Protein AF-A5E0K0-F1 (afdb_monomer_lite)

pLDDT: mean 83.23, std 20.52, range [22.72, 98.75]

Structure (mmCIF, N/CA/C/O backbone):
data_AF-A5E0K0-F1
#
_entry.id   AF-A5E0K0-F1
#
loop_
_atom_site.group_PDB
_atom_site.id
_atom_site.type_symbol
_atom_site.label_atom_id
_atom_site.label_alt_id
_atom_site.label_comp_id
_atom_site.label_asym_id
_atom_site.label_entity_id
_atom_site.label_seq_id
_atom_site.pdbx_PDB_ins_code
_atom_site.Cartn_x
_atom_site.Cartn_y
_atom_site.Cartn_z
_atom_site.occupancy
_atom_site.B_iso_or_equiv
_atom_site.auth_seq_id
_atom_site.auth_comp_id
_atom_site.auth_asym_id
_atom_site.auth_atom_id
_atom_site.pdbx_PDB_model_num
ATOM 1 N N . MET A 1 1 ? 48.399 -34.635 -12.655 1.00 48.38 1 MET A N 1
ATOM 2 C CA . MET A 1 1 ? 48.152 -33.275 -12.148 1.00 48.38 1 MET A CA 1
ATOM 3 C C . MET A 1 1 ? 46.939 -32.793 -12.902 1.00 48.38 1 MET A C 1
ATOM 5 O O . MET A 1 1 ? 47.046 -32.646 -14.112 1.00 48.38 1 MET A O 1
ATOM 9 N N . GLU A 1 2 ? 45.792 -32.715 -12.234 1.00 52.59 2 GLU A N 1
ATOM 10 C CA . GLU A 1 2 ? 44.619 -32.029 -12.783 1.00 52.59 2 GLU A CA 1
ATOM 11 C C . GLU A 1 2 ? 44.992 -30.563 -13.011 1.00 52.59 2 GLU A C 1
ATOM 13 O O . GLU A 1 2 ? 45.723 -29.984 -12.204 1.00 52.59 2 GLU A O 1
ATOM 18 N N . ASP A 1 3 ? 44.599 -30.024 -14.164 1.00 67.06 3 ASP A N 1
ATOM 19 C CA . ASP A 1 3 ? 44.875 -28.643 -14.545 1.00 67.06 3 ASP A CA 1
ATOM 20 C C . ASP A 1 3 ? 43.940 -27.714 -13.751 1.00 67.06 3 ASP A C 1
ATOM 22 O O . ASP A 1 3 ? 42.737 -27.692 -14.029 1.00 67.06 3 ASP A O 1
ATOM 26 N N . PRO A 1 4 ? 44.454 -26.932 -12.784 1.00 58.19 4 PRO A N 1
ATOM 27 C CA . PRO A 1 4 ? 43.628 -26.073 -11.937 1.00 58.19 4 PRO A CA 1
ATOM 28 C C . PRO A 1 4 ? 42.888 -24.970 -12.716 1.00 58.19 4 PRO A C 1
ATOM 30 O O . PRO A 1 4 ? 41.963 -24.363 -12.178 1.00 58.19 4 PRO A O 1
ATOM 33 N N . LEU A 1 5 ? 43.256 -24.700 -13.976 1.00 53.44 5 LEU A N 1
ATOM 34 C CA . LEU A 1 5 ? 42.542 -23.756 -14.844 1.00 53.44 5 LEU A CA 1
ATOM 35 C C . LEU A 1 5 ? 41.285 -24.370 -15.483 1.00 53.44 5 LEU A C 1
ATOM 37 O O . LEU A 1 5 ? 40.328 -23.642 -15.749 1.00 53.44 5 LEU A O 1
ATOM 41 N N . SER A 1 6 ? 41.255 -25.691 -15.683 1.00 60.47 6 SER A N 1
ATOM 42 C CA . SER A 1 6 ? 40.087 -26.402 -16.224 1.00 60.47 6 SER A CA 1
ATOM 43 C C . SER A 1 6 ? 38.925 -26.411 -15.228 1.00 60.47 6 SER A C 1
ATOM 45 O O . SER A 1 6 ? 37.774 -26.219 -15.617 1.00 60.47 6 SER A O 1
ATOM 47 N N . ASP A 1 7 ? 39.219 -26.576 -13.937 1.00 58.00 7 ASP A N 1
ATOM 48 C CA . ASP A 1 7 ? 38.206 -26.523 -12.878 1.00 58.00 7 ASP A CA 1
ATOM 49 C C . ASP A 1 7 ? 37.674 -25.103 -12.671 1.00 58.00 7 ASP A C 1
ATOM 51 O O . ASP A 1 7 ? 36.489 -24.913 -12.407 1.00 58.00 7 ASP A O 1
ATOM 55 N N . LEU A 1 8 ? 38.519 -24.082 -12.846 1.00 54.06 8 LEU A N 1
ATOM 56 C CA . LEU A 1 8 ? 38.092 -22.687 -12.773 1.00 54.06 8 LEU A CA 1
ATOM 57 C C . LEU A 1 8 ? 37.159 -22.322 -13.938 1.00 54.06 8 LEU A C 1
ATOM 59 O O . LEU A 1 8 ? 36.137 -21.685 -13.707 1.00 54.06 8 LEU A O 1
ATOM 63 N N . ALA A 1 9 ? 37.467 -22.752 -15.166 1.00 58.53 9 ALA A N 1
ATOM 64 C CA . ALA A 1 9 ? 36.637 -22.497 -16.347 1.00 58.53 9 ALA A CA 1
ATOM 65 C C . ALA A 1 9 ? 35.276 -23.215 -16.284 1.00 58.53 9 ALA A C 1
ATOM 67 O O . ALA A 1 9 ? 34.254 -22.624 -16.628 1.00 58.53 9 ALA A O 1
ATOM 68 N N . ASN A 1 10 ? 35.250 -24.457 -15.790 1.00 59.69 10 ASN A N 1
ATOM 69 C CA . ASN A 1 10 ? 34.007 -25.200 -15.581 1.00 59.69 10 ASN A CA 1
ATOM 70 C C . ASN A 1 10 ? 33.150 -24.580 -14.468 1.00 59.69 10 ASN A C 1
ATOM 72 O O . ASN A 1 10 ? 31.938 -24.462 -14.629 1.00 59.69 10 ASN A O 1
ATOM 76 N N . ASN A 1 11 ? 33.770 -24.129 -13.372 1.00 59.53 11 ASN A N 1
ATOM 77 C CA . ASN A 1 11 ? 33.060 -23.436 -12.296 1.00 59.53 11 ASN A CA 1
ATOM 78 C C . ASN A 1 11 ? 32.547 -22.056 -12.736 1.00 59.53 11 ASN A C 1
ATOM 80 O O . ASN A 1 11 ? 31.416 -21.712 -12.416 1.00 59.53 11 ASN A O 1
ATOM 84 N N . LEU A 1 12 ? 33.327 -21.288 -13.504 1.00 59.88 12 LEU A N 1
ATOM 85 C CA . LEU A 1 12 ? 32.898 -20.006 -14.081 1.00 59.88 12 LEU A CA 1
ATOM 86 C C . LEU A 1 12 ? 31.703 -20.187 -15.026 1.00 59.88 12 LEU A C 1
ATOM 88 O O . LEU A 1 12 ? 30.709 -19.486 -14.883 1.00 59.88 12 LEU A O 1
ATOM 92 N N . GLY A 1 13 ? 31.756 -21.178 -15.922 1.00 62.25 13 GLY A N 1
ATOM 93 C CA . GLY A 1 13 ? 30.638 -21.489 -16.815 1.00 62.25 13 GLY A CA 1
ATOM 94 C C . GLY A 1 13 ? 29.379 -21.942 -16.069 1.00 62.25 13 GLY A C 1
ATOM 95 O O . GLY A 1 13 ? 28.277 -21.573 -16.456 1.00 62.25 13 GLY A O 1
ATOM 96 N N . HIS A 1 14 ? 29.523 -22.697 -14.976 1.00 64.12 14 HIS A N 1
ATOM 97 C CA . HIS A 1 14 ? 28.390 -23.115 -14.144 1.00 64.12 14 HIS A CA 1
ATOM 98 C C . HIS A 1 14 ? 27.768 -21.939 -13.371 1.00 64.12 14 HIS A C 1
ATOM 100 O O . HIS A 1 14 ? 26.547 -21.849 -13.270 1.00 64.12 14 HIS A O 1
ATOM 106 N N . ILE A 1 15 ? 28.593 -21.019 -12.859 1.00 66.81 15 ILE A N 1
ATOM 107 C CA . ILE A 1 15 ? 28.141 -19.805 -12.161 1.00 66.81 15 ILE A CA 1
ATOM 108 C C . ILE A 1 15 ? 27.393 -18.870 -13.123 1.00 66.81 15 ILE A C 1
ATOM 110 O O . ILE A 1 15 ? 26.321 -18.380 -12.771 1.00 66.81 15 ILE A O 1
ATOM 114 N N . ASP A 1 16 ? 27.905 -18.680 -14.344 1.00 72.94 16 ASP A N 1
ATOM 115 C CA . ASP A 1 16 ? 27.255 -17.853 -15.371 1.00 72.94 16 ASP A CA 1
ATOM 116 C C . ASP A 1 16 ? 25.899 -18.439 -15.812 1.00 72.94 16 ASP A C 1
ATOM 118 O O . ASP A 1 16 ? 24.947 -17.692 -16.043 1.00 72.94 16 ASP A O 1
ATOM 122 N N . ILE A 1 17 ? 25.778 -19.772 -15.892 1.00 78.88 17 ILE A N 1
ATOM 123 C CA . ILE A 1 17 ? 24.507 -20.447 -16.210 1.00 78.88 17 ILE A CA 1
ATOM 124 C C . ILE A 1 17 ? 23.499 -20.270 -15.070 1.00 78.88 17 ILE A C 1
ATOM 126 O O . ILE A 1 17 ? 22.357 -19.894 -15.325 1.00 78.88 17 ILE A O 1
ATOM 130 N N . GLU A 1 18 ? 23.908 -20.479 -13.817 1.00 79.19 18 GLU A N 1
ATOM 131 C CA . GLU A 1 18 ? 23.016 -20.310 -12.663 1.00 79.19 18 GLU A CA 1
ATOM 132 C C . GLU A 1 18 ? 22.533 -18.865 -12.485 1.00 79.19 18 GLU A C 1
ATOM 134 O O . GLU A 1 18 ? 21.386 -18.636 -12.096 1.00 79.19 18 GLU A O 1
ATOM 139 N N . GLU A 1 19 ? 23.397 -17.871 -12.714 1.00 83.06 19 GLU A N 1
ATOM 140 C CA . GLU A 1 19 ? 22.988 -16.464 -12.660 1.00 83.06 19 GLU A CA 1
ATOM 141 C C . GLU A 1 19 ? 22.022 -16.129 -13.802 1.00 83.06 19 GLU A C 1
ATOM 143 O O . GLU A 1 19 ? 21.005 -15.469 -13.575 1.00 83.06 19 GLU A O 1
ATOM 148 N N . HIS A 1 20 ? 22.281 -16.653 -15.002 1.00 87.44 20 HIS A N 1
ATOM 149 C CA . HIS A 1 20 ? 21.391 -16.481 -16.144 1.00 87.44 20 HIS A CA 1
ATOM 150 C C . HIS A 1 20 ? 20.003 -17.097 -15.909 1.00 87.44 20 HIS A C 1
ATOM 152 O O . HIS A 1 20 ? 18.992 -16.463 -16.215 1.00 87.44 20 HIS A O 1
ATOM 158 N N . GLU A 1 21 ? 19.934 -18.298 -15.330 1.00 91.88 21 GLU A N 1
ATOM 159 C CA . GLU A 1 21 ? 18.669 -18.951 -14.977 1.00 91.88 21 GLU A CA 1
ATOM 160 C C . GLU A 1 21 ? 17.873 -18.126 -13.957 1.00 91.88 21 GLU A C 1
ATOM 162 O O . GLU A 1 21 ? 16.684 -17.878 -14.164 1.00 91.88 21 GLU A O 1
ATOM 167 N N . LYS A 1 22 ? 18.532 -17.603 -12.913 1.00 92.62 22 LYS A N 1
ATOM 168 C CA . LYS A 1 22 ? 17.894 -16.721 -11.918 1.00 92.62 22 LYS A CA 1
ATOM 169 C C . LYS A 1 22 ? 17.350 -15.437 -12.541 1.00 92.62 22 LYS A C 1
ATOM 171 O O . LYS A 1 22 ? 16.269 -14.984 -12.162 1.00 92.62 22 LYS A O 1
ATOM 176 N N . ASP A 1 23 ? 18.068 -14.849 -13.496 1.00 95.00 23 ASP A N 1
ATOM 177 C CA . ASP A 1 23 ? 17.612 -13.647 -14.199 1.00 95.00 23 ASP A CA 1
ATOM 178 C C . ASP A 1 23 ? 16.397 -13.938 -15.095 1.00 95.00 23 ASP A C 1
ATOM 180 O O . ASP A 1 23 ? 15.463 -13.131 -15.144 1.00 95.00 23 ASP A O 1
ATOM 184 N N . ILE A 1 24 ? 16.357 -15.106 -15.748 1.00 95.19 24 ILE A N 1
ATOM 185 C CA . ILE A 1 24 ? 15.186 -15.561 -16.510 1.00 95.19 24 ILE A CA 1
ATOM 186 C C . ILE A 1 24 ? 13.981 -15.753 -15.585 1.00 95.19 24 ILE A C 1
ATOM 188 O O . ILE A 1 24 ? 12.900 -15.248 -15.893 1.00 95.19 24 ILE A O 1
ATOM 192 N N . GLU A 1 25 ? 14.146 -16.446 -14.457 1.00 96.69 25 GLU A N 1
ATOM 193 C CA . GLU A 1 25 ? 13.070 -16.670 -13.482 1.00 96.69 25 GLU A CA 1
ATOM 194 C C . GLU A 1 25 ? 12.520 -15.348 -12.931 1.00 96.69 25 GLU A C 1
ATOM 196 O O . GLU A 1 25 ? 11.304 -15.144 -12.885 1.00 96.69 25 GLU A O 1
ATOM 201 N N . LEU A 1 26 ? 13.411 -14.414 -12.583 1.00 97.25 26 LEU A N 1
ATOM 202 C CA . LEU A 1 26 ? 13.047 -13.078 -12.121 1.00 97.25 26 LEU A CA 1
ATOM 203 C C . LEU A 1 26 ? 12.241 -12.315 -13.181 1.00 97.25 26 LEU A C 1
ATOM 205 O O . LEU A 1 26 ? 11.181 -11.765 -12.877 1.00 97.25 26 LEU A O 1
ATOM 209 N N . LEU A 1 27 ? 12.711 -12.291 -14.432 1.00 97.69 27 LEU A N 1
ATOM 210 C CA . LEU A 1 27 ? 12.009 -11.631 -15.536 1.00 97.69 27 LEU A CA 1
ATOM 211 C C . LEU A 1 27 ? 10.644 -12.264 -15.811 1.00 97.69 27 LEU A C 1
ATOM 213 O O . LEU A 1 27 ? 9.670 -11.539 -16.026 1.00 97.69 27 LEU A O 1
ATOM 217 N N . GLN A 1 28 ? 10.552 -13.594 -15.785 1.00 97.81 28 GLN A N 1
ATOM 218 C CA . GLN A 1 28 ? 9.290 -14.312 -15.960 1.00 97.81 28 GLN A CA 1
ATOM 219 C C . GLN A 1 28 ? 8.298 -13.953 -14.856 1.00 97.81 28 GLN A C 1
ATOM 221 O O . GLN A 1 28 ? 7.151 -13.620 -15.157 1.00 97.81 28 GLN A O 1
ATOM 226 N N . GLN A 1 29 ? 8.744 -13.955 -13.597 1.00 98.25 29 GLN A N 1
ATOM 227 C CA . GLN A 1 29 ? 7.910 -13.581 -12.461 1.00 98.25 29 GLN A CA 1
ATOM 228 C C . GLN A 1 29 ? 7.384 -12.147 -12.603 1.00 98.25 29 GLN A C 1
ATOM 230 O O . GLN A 1 29 ? 6.178 -11.926 -12.501 1.00 98.25 29 GLN A O 1
ATOM 235 N N . ILE A 1 30 ? 8.270 -11.183 -12.878 1.00 98.56 30 ILE A N 1
ATOM 236 C CA . ILE A 1 30 ? 7.895 -9.773 -13.040 1.00 98.56 30 ILE A CA 1
ATOM 237 C C . ILE A 1 30 ? 6.908 -9.607 -14.199 1.00 98.56 30 ILE A C 1
ATOM 239 O O . ILE A 1 30 ? 5.913 -8.901 -14.052 1.00 98.56 30 ILE A O 1
ATOM 243 N N . THR A 1 31 ? 7.155 -10.264 -15.334 1.00 98.06 31 THR A N 1
ATOM 244 C CA . THR A 1 31 ? 6.284 -10.183 -16.517 1.00 98.06 31 THR A CA 1
ATOM 245 C C . THR A 1 31 ? 4.880 -10.683 -16.189 1.00 98.06 31 THR A C 1
ATOM 247 O O . THR A 1 31 ? 3.905 -9.967 -16.382 1.00 98.06 31 THR A O 1
ATOM 250 N N . VAL A 1 32 ? 4.779 -11.872 -15.597 1.00 97.81 32 VAL A N 1
ATOM 251 C CA . VAL A 1 32 ? 3.508 -12.504 -15.218 1.00 97.81 32 VAL A CA 1
ATOM 252 C C . VAL A 1 32 ? 2.698 -11.671 -14.211 1.00 97.81 32 VAL A C 1
ATOM 254 O O . VAL A 1 32 ? 1.463 -11.730 -14.188 1.00 97.81 32 VAL A O 1
ATOM 257 N N . ASP A 1 33 ? 3.379 -10.909 -13.364 1.00 98.25 33 ASP A N 1
ATOM 258 C CA . ASP A 1 33 ? 2.766 -9.981 -12.420 1.00 98.25 33 ASP A CA 1
ATOM 259 C C . ASP A 1 33 ? 2.307 -8.679 -13.107 1.00 98.25 33 ASP A C 1
ATOM 261 O O . ASP A 1 33 ? 1.169 -8.248 -12.915 1.00 98.25 33 ASP A O 1
ATOM 265 N N . VAL A 1 34 ? 3.137 -8.086 -13.975 1.00 97.75 34 VAL A N 1
ATOM 266 C CA . VAL A 1 34 ? 2.786 -6.889 -14.768 1.00 97.75 34 VAL A CA 1
ATOM 267 C C . VAL A 1 34 ? 1.634 -7.168 -15.738 1.00 97.75 34 VAL A C 1
ATOM 269 O O . VAL A 1 34 ? 0.804 -6.296 -15.981 1.00 97.75 34 VAL A O 1
ATOM 272 N N . ASP A 1 35 ? 1.516 -8.392 -16.245 1.00 95.31 35 ASP A N 1
ATOM 273 C CA . ASP A 1 35 ? 0.406 -8.817 -17.101 1.00 95.31 35 ASP A CA 1
ATOM 274 C C . ASP A 1 35 ? -0.963 -8.730 -16.406 1.00 95.31 35 ASP A C 1
ATOM 276 O O . ASP A 1 35 ? -1.992 -8.621 -17.075 1.00 95.31 35 ASP A O 1
ATOM 280 N N . ARG A 1 36 ? -0.978 -8.759 -15.067 1.00 94.81 36 ARG A N 1
ATOM 281 C CA . ARG A 1 36 ? -2.177 -8.707 -14.215 1.00 94.81 36 ARG A CA 1
ATOM 282 C C . ARG A 1 36 ? -2.368 -7.353 -13.522 1.00 94.81 36 ARG A C 1
ATOM 284 O O . ARG A 1 36 ? -3.218 -7.240 -12.639 1.00 94.81 36 ARG A O 1
ATOM 291 N N . LEU A 1 37 ? -1.577 -6.348 -13.894 1.00 95.12 37 LEU A N 1
ATOM 292 C CA . LEU A 1 37 ? -1.569 -5.025 -13.278 1.00 95.12 37 LEU A CA 1
ATOM 293 C C . LEU A 1 37 ? -2.859 -4.244 -13.579 1.00 95.12 37 LEU A C 1
ATOM 295 O O . LEU A 1 37 ? -3.065 -3.838 -14.713 1.00 95.12 37 LEU A O 1
ATOM 299 N N . PHE A 1 38 ? -3.660 -3.975 -12.542 1.00 93.62 38 PHE A N 1
ATOM 300 C CA . PHE A 1 38 ? -4.896 -3.173 -12.598 1.00 93.62 38 PHE A CA 1
ATOM 301 C C . PHE A 1 38 ? -5.913 -3.646 -13.657 1.00 93.62 38 PHE A C 1
ATOM 303 O O . PHE A 1 38 ? -6.203 -2.929 -14.618 1.00 93.62 38 PHE A O 1
ATOM 310 N N . PRO A 1 39 ? -6.493 -4.850 -13.474 1.00 89.88 39 PRO A N 1
ATOM 311 C CA . PRO A 1 39 ? -7.445 -5.415 -14.424 1.00 89.88 39 PRO A CA 1
ATOM 312 C C . PRO A 1 39 ? -8.631 -4.473 -14.653 1.00 89.88 39 PRO A C 1
ATOM 314 O O . PRO A 1 39 ? -9.274 -4.035 -13.705 1.00 89.88 39 PRO A O 1
ATOM 317 N N . GLY A 1 40 ? -8.941 -4.211 -15.924 1.00 86.25 40 GLY A N 1
ATOM 318 C CA . GLY A 1 40 ? -10.013 -3.297 -16.334 1.00 86.25 40 GLY A CA 1
ATOM 319 C C . GLY A 1 40 ? -9.547 -1.884 -16.692 1.00 86.25 40 GLY A C 1
ATOM 320 O O . GLY A 1 40 ? -10.327 -1.137 -17.272 1.00 86.25 40 GLY A O 1
ATOM 321 N N . GLU A 1 41 ? -8.287 -1.530 -16.425 1.00 91.62 41 GLU A N 1
ATOM 322 C CA . GLU A 1 41 ? -7.706 -0.263 -16.873 1.00 91.62 41 GLU A CA 1
ATOM 323 C C . GLU A 1 41 ? -7.139 -0.388 -18.296 1.00 91.62 41 GLU A C 1
ATOM 325 O O . GLU A 1 41 ? -6.095 -1.012 -18.518 1.00 91.62 41 GLU A O 1
ATOM 330 N N . ASP A 1 42 ? -7.783 0.262 -19.272 1.00 92.50 42 ASP A N 1
ATOM 331 C CA . ASP A 1 42 ? -7.355 0.264 -20.684 1.00 92.50 42 ASP A CA 1
ATOM 332 C C . ASP A 1 42 ? -5.900 0.728 -20.849 1.00 92.50 42 ASP A C 1
ATOM 334 O O . ASP A 1 42 ? -5.165 0.247 -21.713 1.00 92.50 42 ASP A O 1
ATOM 338 N N . PHE A 1 43 ? -5.432 1.602 -19.952 1.00 92.81 43 PHE A N 1
ATOM 339 C CA . PHE A 1 43 ? -4.043 2.051 -19.914 1.00 92.81 43 PHE A CA 1
ATOM 340 C C . PHE A 1 43 ? -3.028 0.895 -19.806 1.00 92.81 43 PHE A C 1
ATOM 342 O O . PHE A 1 43 ? -1.913 1.018 -20.321 1.00 92.81 43 PHE A O 1
ATOM 349 N N . PHE A 1 44 ? -3.389 -0.226 -19.182 1.00 93.12 44 PHE A N 1
ATOM 350 C CA . PHE A 1 44 ? -2.530 -1.409 -19.049 1.00 93.12 44 PHE A CA 1
ATOM 351 C C . PHE A 1 44 ? -2.984 -2.591 -19.919 1.00 93.12 44 PHE A C 1
ATOM 353 O O . PHE A 1 44 ? -2.187 -3.499 -20.178 1.00 93.12 44 PHE A O 1
ATOM 360 N N . HIS A 1 45 ? -4.222 -2.576 -20.423 1.00 93.12 45 HIS A N 1
ATOM 361 C CA . HIS A 1 45 ? -4.840 -3.747 -21.051 1.00 93.12 45 HIS A CA 1
ATOM 362 C C . HIS A 1 45 ? -5.340 -3.566 -22.490 1.00 93.12 45 HIS A C 1
ATOM 364 O O . HIS A 1 45 ? -5.678 -4.571 -23.113 1.00 93.12 45 HIS A O 1
ATOM 370 N N . ASP A 1 46 ? -5.327 -2.358 -23.059 1.00 91.88 46 ASP A N 1
ATOM 371 C CA . ASP A 1 46 ? -5.646 -2.145 -24.477 1.00 91.88 46 ASP A CA 1
ATOM 372 C C . ASP A 1 46 ? -4.526 -2.701 -25.378 1.00 91.88 46 ASP A C 1
ATOM 374 O O . ASP A 1 46 ? -3.567 -2.004 -25.717 1.00 91.88 46 ASP A O 1
ATOM 378 N N . LEU A 1 47 ? -4.619 -3.990 -25.722 1.00 85.62 47 LEU A N 1
ATOM 379 C CA . LEU A 1 47 ? -3.626 -4.708 -26.530 1.00 85.62 47 LEU A CA 1
ATOM 380 C C . LEU A 1 47 ? -3.628 -4.296 -28.009 1.00 85.62 47 LEU A C 1
ATOM 382 O O . LEU A 1 47 ? -2.664 -4.599 -28.712 1.00 85.62 47 LEU A O 1
ATOM 386 N N . GLU A 1 48 ? -4.673 -3.616 -28.486 1.00 86.94 48 GLU A N 1
ATOM 387 C CA . GLU A 1 48 ? -4.705 -3.074 -29.850 1.00 86.94 48 GLU A CA 1
ATOM 388 C C . GLU A 1 48 ? -3.781 -1.852 -29.976 1.00 86.94 48 GLU A C 1
ATOM 390 O O . GLU A 1 48 ? -3.257 -1.553 -31.052 1.00 86.94 48 GLU A O 1
ATOM 395 N N . ASN A 1 49 ? -3.503 -1.183 -28.856 1.00 88.88 49 ASN A N 1
ATOM 396 C CA . ASN A 1 49 ? -2.606 -0.045 -28.778 1.00 88.88 49 ASN A CA 1
ATOM 397 C C . ASN A 1 49 ? -1.157 -0.479 -28.506 1.00 88.88 49 ASN A C 1
ATOM 399 O O . ASN A 1 49 ? -0.802 -0.930 -27.414 1.00 88.88 49 ASN A O 1
ATOM 403 N N . SER A 1 50 ? -0.269 -0.251 -29.480 1.00 87.00 50 SER A N 1
ATOM 404 C CA . SER A 1 50 ? 1.164 -0.564 -29.365 1.00 87.00 50 SER A CA 1
ATOM 405 C C . SER A 1 50 ? 1.839 0.107 -28.164 1.00 87.00 50 SER A C 1
ATOM 407 O O . SER A 1 50 ? 2.805 -0.428 -27.616 1.00 87.00 50 SER A O 1
ATOM 409 N N . ASN A 1 51 ? 1.320 1.256 -27.718 1.00 89.12 51 ASN A N 1
ATOM 410 C CA . ASN A 1 51 ? 1.849 1.945 -26.547 1.00 89.12 51 ASN A CA 1
ATOM 411 C C . ASN A 1 51 ? 1.593 1.153 -25.260 1.00 89.12 51 ASN A C 1
ATOM 413 O O . ASN A 1 51 ? 2.410 1.219 -24.352 1.00 89.12 51 ASN A O 1
ATOM 417 N N . THR A 1 52 ? 0.518 0.369 -25.164 1.00 93.44 52 THR A N 1
ATOM 418 C CA . THR A 1 52 ? 0.224 -0.445 -23.972 1.00 93.44 52 THR A CA 1
ATOM 419 C C . THR A 1 52 ? 1.298 -1.498 -23.733 1.00 93.44 52 THR A C 1
ATOM 421 O O . THR A 1 52 ? 1.821 -1.614 -22.622 1.00 93.44 52 THR A O 1
ATOM 424 N N . LEU A 1 53 ? 1.693 -2.219 -24.787 1.00 92.62 53 LEU A N 1
ATOM 425 C CA . LEU A 1 53 ? 2.789 -3.183 -24.707 1.00 92.62 53 LEU A CA 1
ATOM 426 C C . LEU A 1 53 ? 4.112 -2.489 -24.361 1.00 92.62 53 LEU A C 1
ATOM 428 O O . LEU A 1 53 ? 4.880 -2.997 -23.543 1.00 92.62 53 LEU A O 1
ATOM 432 N N . HIS A 1 54 ? 4.357 -1.311 -24.943 1.00 93.94 54 HIS A N 1
ATOM 433 C CA . HIS A 1 54 ? 5.541 -0.511 -24.642 1.00 93.94 54 HIS A CA 1
ATOM 434 C C . HIS A 1 54 ? 5.603 -0.100 -23.162 1.00 93.94 54 HIS A C 1
ATOM 436 O O . HIS A 1 54 ? 6.613 -0.350 -22.509 1.00 93.94 54 HIS A O 1
ATOM 442 N N . ARG A 1 55 ? 4.510 0.434 -22.601 1.00 95.50 55 ARG A N 1
ATOM 443 C CA . ARG A 1 55 ? 4.417 0.816 -21.182 1.00 95.50 55 ARG A CA 1
ATOM 444 C C . ARG A 1 55 ? 4.657 -0.372 -20.249 1.00 95.50 55 ARG A C 1
ATOM 446 O O . ARG A 1 55 ? 5.438 -0.272 -19.309 1.00 95.50 55 ARG A O 1
ATOM 453 N N . ARG A 1 56 ? 4.035 -1.525 -20.525 1.00 96.12 56 ARG A N 1
ATOM 454 C CA . ARG A 1 56 ? 4.242 -2.754 -19.734 1.00 96.12 56 ARG A CA 1
ATOM 455 C C . ARG A 1 56 ? 5.692 -3.210 -19.765 1.00 96.12 56 ARG A C 1
ATOM 457 O O . ARG A 1 56 ? 6.255 -3.512 -18.717 1.00 96.12 56 ARG A O 1
ATOM 464 N N . ARG A 1 57 ? 6.314 -3.197 -20.944 1.00 96.69 57 ARG A N 1
ATOM 465 C CA . ARG A 1 57 ? 7.736 -3.514 -21.091 1.00 96.69 57 ARG A CA 1
ATOM 466 C C . ARG A 1 57 ? 8.613 -2.574 -20.259 1.00 96.69 57 ARG A C 1
ATOM 468 O O . ARG A 1 57 ? 9.489 -3.056 -19.553 1.00 96.69 57 ARG A O 1
ATOM 475 N N . GLN A 1 58 ? 8.346 -1.269 -20.287 1.00 97.94 58 GLN A N 1
ATOM 476 C CA . GLN A 1 58 ? 9.078 -0.296 -19.472 1.00 97.94 58 GLN A CA 1
ATOM 477 C C . GLN A 1 58 ? 8.942 -0.584 -17.968 1.00 97.94 58 GLN A C 1
ATOM 479 O O . GLN A 1 58 ? 9.937 -0.565 -17.251 1.00 97.94 58 GLN A O 1
ATOM 484 N N . ILE A 1 59 ? 7.741 -0.920 -17.486 1.00 98.56 59 ILE A N 1
ATOM 485 C CA . ILE A 1 59 ? 7.512 -1.295 -16.078 1.00 98.56 59 ILE A CA 1
ATOM 486 C C . ILE A 1 59 ? 8.313 -2.552 -15.703 1.00 98.56 59 ILE A C 1
ATOM 488 O O . ILE A 1 59 ? 8.950 -2.573 -14.649 1.00 98.56 59 ILE A O 1
ATOM 492 N N . VAL A 1 60 ? 8.330 -3.578 -16.565 1.00 98.62 60 VAL A N 1
ATOM 493 C CA . VAL A 1 60 ? 9.141 -4.794 -16.362 1.00 98.62 60 VAL A CA 1
ATOM 494 C C . VAL A 1 60 ? 10.630 -4.450 -16.281 1.00 98.62 60 VAL A C 1
ATOM 496 O O . VAL A 1 60 ? 11.303 -4.876 -15.343 1.00 98.62 60 VAL A O 1
ATOM 499 N N . GLU A 1 61 ? 11.137 -3.651 -17.223 1.00 98.31 61 GLU A N 1
ATOM 500 C CA . GLU A 1 61 ? 12.542 -3.229 -17.268 1.00 98.31 61 GLU A CA 1
ATOM 501 C C . GLU A 1 61 ? 12.939 -2.459 -15.998 1.00 98.31 61 GLU A C 1
ATOM 503 O O . GLU A 1 61 ? 13.964 -2.765 -15.387 1.00 98.31 61 GLU A O 1
ATOM 508 N N . ILE A 1 62 ? 12.103 -1.519 -15.544 1.00 98.69 62 ILE A N 1
ATOM 509 C CA . ILE A 1 62 ? 12.344 -0.749 -14.315 1.00 98.69 62 ILE A CA 1
ATOM 510 C C . ILE A 1 62 ? 12.394 -1.672 -13.092 1.00 98.69 62 ILE A C 1
ATOM 512 O O . ILE A 1 62 ? 13.319 -1.554 -12.290 1.00 98.69 62 ILE A O 1
ATOM 516 N N . LEU A 1 63 ? 11.437 -2.596 -12.935 1.00 98.75 63 LEU A N 1
ATOM 517 C CA . LEU A 1 63 ? 11.401 -3.523 -11.791 1.00 98.75 63 LEU A CA 1
ATOM 518 C C . LEU A 1 63 ? 12.593 -4.471 -11.786 1.00 98.75 63 LEU A C 1
ATOM 520 O O . LEU A 1 63 ? 13.159 -4.728 -10.724 1.00 98.75 63 LEU A O 1
ATOM 524 N N . TYR A 1 64 ? 12.975 -4.970 -12.960 1.00 98.56 64 TYR A N 1
ATOM 525 C CA . TYR A 1 64 ? 14.128 -5.845 -13.110 1.00 98.56 64 TYR A CA 1
ATOM 526 C C . TYR A 1 64 ? 15.412 -5.129 -12.684 1.00 98.56 64 TYR A C 1
ATOM 528 O O . TYR A 1 64 ? 16.123 -5.604 -11.795 1.00 98.56 64 TYR A O 1
ATOM 536 N N . VAL A 1 65 ? 15.671 -3.941 -13.244 1.00 98.38 65 VAL A N 1
ATOM 537 C CA . VAL A 1 65 ? 16.843 -3.132 -12.879 1.00 98.38 65 VAL A CA 1
ATOM 538 C C . VAL A 1 65 ? 16.803 -2.778 -11.393 1.00 98.38 65 VAL A C 1
ATOM 540 O O . VAL A 1 65 ? 17.807 -2.922 -10.700 1.00 98.38 65 VAL A O 1
ATOM 543 N N . TRP A 1 66 ? 15.640 -2.382 -10.867 1.00 98.44 66 TRP A N 1
ATOM 544 C CA . TRP A 1 66 ? 15.490 -2.040 -9.454 1.00 98.44 66 TRP A CA 1
ATOM 545 C C . TRP A 1 66 ? 15.813 -3.218 -8.533 1.00 98.44 66 TRP A C 1
ATOM 547 O O . TRP A 1 66 ? 16.521 -3.032 -7.542 1.00 98.44 66 TRP A O 1
ATOM 557 N N . ALA A 1 67 ? 15.353 -4.425 -8.870 1.00 97.88 67 ALA A N 1
ATOM 558 C CA . ALA A 1 67 ? 15.627 -5.635 -8.103 1.00 97.88 67 ALA A CA 1
ATOM 559 C C . ALA A 1 67 ? 17.121 -5.991 -8.104 1.00 97.88 67 ALA A C 1
ATOM 561 O O . ALA A 1 67 ? 17.665 -6.314 -7.047 1.00 97.88 67 ALA A O 1
ATOM 562 N N . LYS A 1 68 ? 17.803 -5.866 -9.252 1.00 96.75 68 LYS A N 1
ATOM 563 C CA . LYS A 1 68 ? 19.258 -6.086 -9.353 1.00 96.75 68 LYS A CA 1
ATOM 564 C C . LYS A 1 68 ? 20.056 -5.015 -8.597 1.00 96.75 68 LYS A C 1
ATOM 566 O O . LYS A 1 68 ? 21.076 -5.335 -7.993 1.00 96.75 68 LYS A O 1
ATOM 571 N N . CYS A 1 69 ? 19.586 -3.765 -8.570 1.00 97.00 69 CYS A N 1
ATOM 572 C CA . CYS A 1 69 ? 20.202 -2.691 -7.784 1.00 97.00 69 CYS A CA 1
ATOM 573 C C . CYS A 1 69 ? 19.973 -2.827 -6.268 1.00 97.00 69 CYS A C 1
ATOM 575 O O . CYS A 1 69 ? 20.752 -2.278 -5.491 1.00 97.00 69 CYS A O 1
ATOM 577 N N . ASN A 1 70 ? 18.929 -3.543 -5.838 1.00 96.12 70 ASN A N 1
ATOM 578 C CA . ASN A 1 70 ? 18.530 -3.666 -4.433 1.00 96.12 70 ASN A CA 1
ATOM 579 C C . ASN A 1 70 ? 18.419 -5.141 -3.990 1.00 96.12 70 ASN A C 1
ATOM 581 O O . ASN A 1 70 ? 17.345 -5.562 -3.549 1.00 96.12 70 ASN A O 1
ATOM 585 N N . PRO A 1 71 ? 19.506 -5.938 -4.051 1.00 94.50 71 PRO A N 1
ATOM 586 C CA . PRO A 1 71 ? 19.454 -7.391 -3.852 1.00 94.50 71 PRO A CA 1
ATOM 587 C C . PRO A 1 71 ? 19.008 -7.812 -2.445 1.00 94.50 71 PRO A C 1
ATOM 589 O O . PRO A 1 71 ? 18.451 -8.892 -2.282 1.00 94.50 71 PRO A O 1
ATOM 592 N N . THR A 1 72 ? 19.205 -6.961 -1.430 1.00 92.81 72 THR A N 1
ATOM 593 C CA . THR A 1 72 ? 18.748 -7.219 -0.053 1.00 92.81 72 THR A CA 1
ATOM 594 C C . THR A 1 72 ? 17.228 -7.354 0.034 1.00 92.81 72 THR A C 1
ATOM 596 O O . THR A 1 72 ? 16.722 -8.162 0.806 1.00 92.81 72 THR A O 1
ATOM 599 N N . VAL A 1 73 ? 16.494 -6.569 -0.760 1.00 94.88 73 VAL A N 1
ATOM 600 C CA . VAL A 1 73 ? 15.028 -6.637 -0.821 1.00 94.88 73 VAL A CA 1
ATOM 601 C C . VAL A 1 73 ? 14.598 -7.565 -1.958 1.00 94.88 73 VAL A C 1
ATOM 603 O O . VAL A 1 73 ? 13.741 -8.432 -1.766 1.00 94.88 73 VAL A O 1
ATOM 606 N N . GLY A 1 74 ? 15.219 -7.399 -3.129 1.00 95.50 74 GLY A N 1
ATOM 607 C CA . GLY A 1 74 ? 14.869 -8.091 -4.364 1.00 95.50 74 GLY A CA 1
ATOM 608 C C . GLY A 1 74 ? 13.453 -7.765 -4.845 1.00 95.50 74 GLY A C 1
ATOM 609 O O . GLY A 1 74 ? 12.727 -6.965 -4.251 1.00 95.50 74 GLY A O 1
ATOM 610 N N . TYR A 1 75 ? 13.035 -8.404 -5.936 1.00 97.75 75 TYR A N 1
ATOM 611 C CA . TYR A 1 75 ? 11.646 -8.309 -6.373 1.00 97.75 75 TYR A CA 1
ATOM 612 C C . TYR A 1 75 ? 10.728 -9.117 -5.451 1.00 97.75 75 TYR A C 1
ATOM 614 O O . TYR A 1 75 ? 11.023 -10.257 -5.086 1.00 97.75 75 TYR A O 1
ATOM 622 N N . LYS A 1 76 ? 9.583 -8.530 -5.103 1.00 96.56 76 LYS A N 1
ATOM 623 C CA . LYS A 1 76 ? 8.506 -9.173 -4.352 1.00 96.56 76 LYS A CA 1
ATOM 624 C C . LYS A 1 76 ? 7.178 -8.835 -5.016 1.00 96.56 76 LYS A C 1
ATOM 626 O O . LYS A 1 76 ? 6.957 -7.693 -5.427 1.00 96.56 76 LYS A O 1
ATOM 631 N N . GLN A 1 77 ? 6.285 -9.820 -5.070 1.00 95.50 77 GLN A N 1
ATOM 632 C CA . GLN A 1 77 ? 4.935 -9.627 -5.589 1.00 95.50 77 GLN A CA 1
ATOM 633 C C . GLN A 1 77 ? 4.253 -8.448 -4.871 1.00 95.50 77 GLN A C 1
ATOM 635 O O . GLN A 1 77 ? 4.344 -8.304 -3.648 1.00 95.50 77 GLN A O 1
ATOM 640 N N . GLY A 1 78 ? 3.605 -7.587 -5.653 1.00 95.56 78 GLY A N 1
ATOM 641 C CA . GLY A 1 78 ? 2.983 -6.339 -5.209 1.00 95.56 78 GLY A CA 1
ATOM 642 C C . GLY A 1 78 ? 3.803 -5.083 -5.520 1.00 95.56 78 GLY A C 1
ATOM 643 O O . GLY A 1 78 ? 3.218 -4.022 -5.716 1.00 95.56 78 GLY A O 1
ATOM 644 N N . LEU A 1 79 ? 5.134 -5.182 -5.668 1.00 97.69 79 LEU A N 1
ATOM 645 C CA . LEU A 1 79 ? 5.959 -4.031 -6.081 1.00 97.69 79 LEU A CA 1
ATOM 646 C C . LEU A 1 79 ? 5.581 -3.511 -7.476 1.00 97.69 79 LEU A C 1
ATOM 648 O O . LEU A 1 79 ? 5.682 -2.313 -7.732 1.00 97.69 79 LEU A O 1
ATOM 652 N N . HIS A 1 80 ? 5.108 -4.396 -8.358 1.00 98.19 80 HIS A N 1
ATOM 653 C CA . HIS A 1 80 ? 4.611 -4.024 -9.681 1.00 98.19 80 HIS A CA 1
ATOM 654 C C . HIS A 1 80 ? 3.365 -3.136 -9.621 1.00 98.19 80 HIS A C 1
ATOM 656 O O . HIS A 1 80 ? 3.221 -2.256 -10.460 1.00 98.19 80 HIS A O 1
ATOM 662 N N . GLU A 1 81 ? 2.498 -3.314 -8.622 1.00 97.56 81 GLU A N 1
ATOM 663 C CA . GLU A 1 81 ? 1.312 -2.470 -8.446 1.00 97.56 81 GLU A CA 1
ATOM 664 C C . GLU A 1 81 ? 1.704 -1.083 -7.936 1.00 97.56 81 GLU A C 1
ATOM 666 O O . GLU A 1 81 ? 1.198 -0.073 -8.423 1.00 97.56 81 GLU A O 1
ATOM 671 N N . ILE A 1 82 ? 2.676 -1.019 -7.018 1.00 97.81 82 ILE A N 1
ATOM 672 C CA . ILE A 1 82 ? 3.198 0.259 -6.529 1.00 97.81 82 ILE A CA 1
ATOM 673 C C . ILE A 1 82 ? 3.859 1.037 -7.667 1.00 97.81 82 ILE A C 1
ATOM 675 O O . ILE A 1 82 ? 3.523 2.201 -7.890 1.00 97.81 82 ILE A O 1
ATOM 679 N N . LEU A 1 83 ? 4.780 0.403 -8.402 1.00 98.50 83 LEU A N 1
ATOM 680 C CA . LEU A 1 83 ? 5.411 1.048 -9.548 1.00 98.50 83 LEU A CA 1
ATOM 681 C C . LEU A 1 83 ? 4.377 1.393 -10.619 1.00 98.50 83 LEU A C 1
ATOM 683 O O . LEU A 1 83 ? 4.458 2.471 -11.192 1.00 98.50 83 LEU A O 1
ATOM 687 N N . GLY A 1 84 ? 3.409 0.513 -10.876 1.00 97.88 84 GLY A N 1
ATOM 688 C CA . GLY A 1 84 ? 2.349 0.742 -11.848 1.00 97.88 84 GLY A CA 1
ATOM 689 C C . GLY A 1 84 ? 1.587 2.036 -11.580 1.00 97.88 84 GLY A C 1
ATOM 690 O O . GLY A 1 84 ? 1.394 2.824 -12.503 1.00 97.88 84 GLY A O 1
ATOM 691 N N . LEU A 1 85 ? 1.219 2.298 -10.319 1.00 97.19 85 LEU A N 1
ATOM 692 C CA . LEU A 1 85 ? 0.525 3.532 -9.949 1.00 97.19 85 LEU A CA 1
ATOM 693 C C . LEU A 1 85 ? 1.415 4.774 -10.123 1.00 97.19 85 LEU A C 1
ATOM 695 O O . LEU A 1 85 ? 0.968 5.773 -10.687 1.00 97.19 85 LEU A O 1
ATOM 699 N N . VAL A 1 86 ? 2.681 4.701 -9.688 1.00 97.44 86 VAL A N 1
ATOM 700 C CA . VAL A 1 86 ? 3.667 5.787 -9.866 1.00 97.44 86 VAL A CA 1
ATOM 701 C C . VAL A 1 86 ? 3.878 6.087 -11.349 1.00 97.44 86 VAL A C 1
ATOM 703 O O . VAL A 1 86 ? 3.773 7.233 -11.778 1.00 97.44 86 VAL A O 1
ATOM 706 N N . TYR A 1 87 ? 4.130 5.050 -12.143 1.00 97.94 87 TYR A N 1
ATOM 707 C CA . TYR A 1 87 ? 4.350 5.148 -13.579 1.00 97.94 87 TYR A CA 1
ATOM 708 C C . TYR A 1 87 ? 3.131 5.756 -14.279 1.00 97.94 87 TYR A C 1
ATOM 710 O O . TYR A 1 87 ? 3.282 6.637 -15.121 1.00 97.94 87 TYR A O 1
ATOM 718 N N . TRP A 1 88 ? 1.917 5.331 -13.918 1.00 96.56 88 TRP A N 1
ATOM 719 C CA . TRP A 1 88 ? 0.696 5.868 -14.516 1.00 96.56 88 TRP A CA 1
ATOM 720 C C . TRP A 1 88 ? 0.517 7.363 -14.263 1.00 96.56 88 TRP A C 1
ATOM 722 O O . TRP A 1 88 ? 0.161 8.096 -15.186 1.00 96.56 88 TRP A O 1
ATOM 732 N N . ASN A 1 89 ? 0.773 7.820 -13.034 1.00 95.00 89 ASN A N 1
ATOM 733 C CA . ASN A 1 89 ? 0.686 9.237 -12.691 1.00 95.00 89 ASN A CA 1
ATOM 734 C C . ASN A 1 89 ? 1.710 10.062 -13.481 1.00 95.00 89 ASN A C 1
ATOM 736 O O . ASN A 1 89 ? 1.319 10.999 -14.173 1.00 95.00 89 ASN A O 1
ATOM 740 N N . LEU A 1 90 ? 2.977 9.643 -13.479 1.00 95.94 90 LEU A N 1
ATOM 741 C CA . LEU A 1 90 ? 4.031 10.331 -14.226 1.00 95.94 90 LEU A CA 1
ATOM 742 C C . LEU A 1 90 ? 3.735 10.362 -15.729 1.00 95.94 90 LEU A C 1
ATOM 744 O O . LEU A 1 90 ? 3.944 11.377 -16.388 1.00 95.94 90 LEU A O 1
ATOM 748 N N . TYR A 1 91 ? 3.191 9.274 -16.279 1.00 95.62 91 TYR A N 1
ATOM 749 C CA . TYR A 1 91 ? 2.826 9.210 -17.690 1.00 95.62 91 TYR A CA 1
ATOM 750 C C . TYR A 1 91 ? 1.700 10.195 -18.037 1.00 95.62 91 TYR A C 1
ATOM 752 O O . TYR A 1 91 ? 1.752 10.823 -19.090 1.00 95.62 91 TYR A O 1
ATOM 760 N N . LYS A 1 92 ? 0.686 10.359 -17.171 1.00 93.00 92 LYS A N 1
ATOM 761 C CA . LYS A 1 92 ? -0.410 11.328 -17.391 1.00 93.00 92 LYS A CA 1
ATOM 762 C C . LYS A 1 92 ? 0.078 12.776 -17.424 1.00 93.00 92 LYS A C 1
ATOM 764 O O . LYS A 1 92 ? -0.533 13.596 -18.103 1.00 93.00 92 LYS A O 1
ATOM 769 N N . GLU A 1 93 ? 1.140 13.080 -16.687 1.00 91.56 93 GLU A N 1
ATOM 770 C CA . GLU A 1 93 ? 1.744 14.416 -16.629 1.00 91.56 93 GLU A CA 1
ATOM 771 C C . GLU A 1 93 ? 2.812 14.632 -17.711 1.00 91.56 93 GLU A C 1
ATOM 773 O O . GLU A 1 93 ? 3.211 15.764 -17.977 1.00 91.56 93 GLU A O 1
ATOM 778 N N . SER A 1 94 ? 3.257 13.556 -18.360 1.00 93.19 94 SER A N 1
ATOM 779 C CA . SER A 1 94 ? 4.295 13.602 -19.382 1.00 93.19 94 SER A CA 1
ATOM 780 C C . SER A 1 94 ? 3.795 14.201 -20.698 1.00 93.19 94 SER A C 1
ATOM 782 O O . SER A 1 94 ? 2.679 13.962 -21.156 1.00 93.19 94 SER A O 1
ATOM 784 N N . LEU A 1 95 ? 4.680 14.940 -21.357 1.00 90.31 95 LEU A N 1
ATOM 785 C CA . LEU A 1 95 ? 4.461 15.638 -22.612 1.00 90.31 95 LEU A CA 1
ATOM 786 C C . LEU A 1 95 ? 5.410 15.094 -23.682 1.00 90.31 95 LEU A C 1
ATOM 788 O O . LEU A 1 95 ? 6.608 14.902 -23.445 1.00 90.31 95 LEU A O 1
ATOM 792 N N . ASN A 1 96 ? 4.885 14.896 -24.894 1.00 86.94 96 ASN A N 1
ATOM 793 C CA . ASN A 1 96 ? 5.739 14.762 -26.068 1.00 86.94 96 ASN A CA 1
ATOM 794 C C . ASN A 1 96 ? 6.195 16.166 -26.484 1.00 86.94 96 ASN A C 1
ATOM 796 O O . ASN A 1 96 ? 5.376 17.031 -26.793 1.00 86.94 96 ASN A O 1
ATOM 800 N N . GLN A 1 97 ? 7.506 16.396 -26.473 1.00 80.12 97 GLN A N 1
ATOM 801 C CA . GLN A 1 97 ? 8.082 17.690 -26.828 1.00 80.12 97 GLN A CA 1
ATOM 802 C C . GLN A 1 97 ? 8.049 17.972 -28.345 1.00 80.12 97 GLN A C 1
ATOM 804 O O . GLN A 1 97 ? 8.305 19.103 -28.766 1.00 80.12 97 GLN A O 1
ATOM 809 N N . GLU A 1 98 ? 7.707 16.977 -29.169 1.00 72.56 98 GLU A N 1
ATOM 810 C CA . GLU A 1 98 ? 7.512 17.110 -30.614 1.00 72.56 98 GLU A CA 1
ATOM 811 C C . GLU A 1 98 ? 6.312 18.024 -30.918 1.00 72.56 98 GLU A C 1
ATOM 813 O O . GLU A 1 98 ? 5.165 17.594 -30.994 1.00 72.56 98 GLU A O 1
ATOM 818 N N . GLY A 1 99 ? 6.575 19.323 -31.072 1.00 65.94 99 GLY A N 1
ATOM 819 C CA . GLY A 1 99 ? 5.553 20.329 -31.386 1.00 65.94 99 GLY A CA 1
ATOM 820 C C . GLY A 1 99 ? 5.714 21.651 -30.639 1.00 65.94 99 GLY A C 1
ATOM 821 O O . GLY A 1 99 ? 5.116 22.650 -31.039 1.00 65.94 99 GLY A O 1
ATOM 822 N N . TYR A 1 100 ? 6.555 21.700 -29.603 1.00 69.94 100 TYR A N 1
ATOM 823 C CA . TYR A 1 100 ? 6.876 22.951 -28.920 1.00 69.94 100 TYR A CA 1
ATOM 824 C C . TYR A 1 100 ? 7.964 23.707 -29.690 1.00 69.94 100 TYR A C 1
ATOM 826 O O . TYR A 1 100 ? 9.073 23.211 -29.890 1.00 69.94 100 TYR A O 1
ATOM 834 N N . ALA A 1 101 ? 7.655 24.929 -30.134 1.00 65.25 101 ALA A N 1
ATOM 835 C CA . ALA A 1 101 ? 8.631 25.801 -30.777 1.00 65.25 101 ALA A CA 1
ATOM 836 C C . ALA A 1 101 ? 9.661 26.280 -29.739 1.00 65.25 101 ALA A C 1
ATOM 838 O O . ALA A 1 101 ? 9.435 27.240 -29.004 1.00 65.25 101 ALA A O 1
ATOM 839 N N . THR A 1 102 ? 10.818 25.620 -29.694 1.00 63.12 102 THR A N 1
ATOM 840 C CA . THR A 1 102 ? 11.918 25.913 -28.757 1.00 63.12 102 THR A CA 1
ATOM 841 C C . THR A 1 102 ? 12.437 27.351 -28.843 1.00 63.12 102 THR A C 1
ATOM 843 O O . THR A 1 102 ? 12.994 27.862 -27.878 1.00 63.12 102 THR A O 1
ATOM 846 N N . ASN A 1 103 ? 12.201 28.036 -29.965 1.00 67.19 103 ASN A N 1
ATOM 847 C CA . ASN A 1 103 ? 12.669 29.401 -30.217 1.00 67.19 103 ASN A CA 1
ATOM 848 C C . ASN A 1 103 ? 11.816 30.502 -29.558 1.00 67.19 103 ASN A C 1
ATOM 850 O O . ASN A 1 103 ? 12.221 31.662 -29.583 1.00 67.19 103 ASN A O 1
ATOM 854 N N . THR A 1 104 ? 10.639 30.177 -29.010 1.00 74.75 104 THR A N 1
ATOM 855 C CA . THR A 1 104 ? 9.752 31.147 -28.332 1.00 74.75 104 THR A CA 1
ATOM 856 C C . THR A 1 104 ? 9.701 30.972 -26.818 1.00 74.75 104 THR A C 1
ATOM 858 O O . THR A 1 104 ? 9.036 31.755 -26.147 1.00 74.75 104 THR A O 1
ATOM 861 N N . LEU A 1 105 ? 10.376 29.952 -26.286 1.00 81.75 105 LEU A N 1
ATOM 862 C CA . LEU A 1 105 ? 10.367 29.623 -24.866 1.00 81.75 105 LEU A CA 1
ATOM 863 C C . LEU A 1 105 ? 11.522 30.320 -24.148 1.00 81.75 105 LEU A C 1
ATOM 865 O O . LEU A 1 105 ? 12.655 30.360 -24.631 1.00 81.75 105 LEU A O 1
ATOM 869 N N . SER A 1 106 ? 11.242 30.841 -22.961 1.00 87.94 106 SER A N 1
ATOM 870 C CA . SER A 1 106 ? 12.275 31.224 -22.007 1.00 87.94 106 SER A CA 1
ATOM 871 C C . SER A 1 106 ? 13.068 29.996 -21.539 1.00 87.94 106 SER A C 1
ATOM 873 O O . SER A 1 106 ? 12.613 28.853 -21.623 1.00 87.94 106 SER A O 1
ATOM 875 N N . ALA A 1 107 ? 14.265 30.226 -20.993 1.00 86.88 107 ALA A N 1
ATOM 876 C CA . ALA A 1 107 ? 15.082 29.151 -20.428 1.00 86.88 107 ALA A CA 1
ATOM 877 C C . ALA A 1 107 ? 14.370 28.412 -19.276 1.00 86.88 107 ALA A C 1
ATOM 879 O O . ALA A 1 107 ? 14.561 27.212 -19.099 1.00 86.88 107 ALA A O 1
ATOM 880 N N . GLU A 1 108 ? 13.537 29.117 -18.505 1.00 88.38 108 GLU A N 1
ATOM 881 C CA . GLU A 1 108 ? 12.752 28.531 -17.418 1.00 88.38 108 GLU A CA 1
ATOM 882 C C . GLU A 1 108 ? 11.648 27.612 -17.954 1.00 88.38 108 GLU A C 1
ATOM 884 O O . GLU A 1 108 ? 11.539 26.471 -17.513 1.00 88.38 108 GLU A O 1
ATOM 889 N N . GLU A 1 109 ? 10.898 28.050 -18.968 1.00 86.50 109 GLU A N 1
ATOM 890 C CA . GLU A 1 109 ? 9.870 27.223 -19.613 1.00 86.50 109 GLU A CA 1
ATOM 891 C C . GLU A 1 109 ? 10.471 25.980 -20.281 1.00 86.50 109 GLU A C 1
ATOM 893 O O . GLU A 1 109 ? 9.905 24.894 -20.179 1.00 86.50 109 GLU A O 1
ATOM 898 N N . ALA A 1 110 ? 11.645 26.106 -20.908 1.00 85.44 110 ALA A N 1
ATOM 899 C CA . ALA A 1 110 ? 12.362 24.965 -21.474 1.00 85.44 110 ALA A CA 1
ATOM 900 C C . ALA A 1 110 ? 12.781 23.950 -20.394 1.00 85.44 110 ALA A C 1
ATOM 902 O O . ALA A 1 110 ? 12.655 22.742 -20.596 1.00 85.44 110 ALA A O 1
ATOM 903 N N . ASN A 1 111 ? 13.230 24.423 -19.226 1.00 87.94 111 ASN A N 1
ATOM 904 C CA . ASN A 1 111 ? 13.546 23.549 -18.095 1.00 87.94 111 ASN A CA 1
ATOM 905 C C . ASN A 1 111 ? 12.295 22.853 -17.549 1.00 87.94 111 ASN A C 1
ATOM 907 O O . ASN A 1 111 ? 12.343 21.653 -17.293 1.00 87.94 111 ASN A O 1
ATOM 911 N N . ILE A 1 112 ? 11.175 23.571 -17.417 1.00 87.25 112 ILE A N 1
ATOM 912 C CA . ILE A 1 112 ? 9.899 22.987 -16.982 1.00 87.25 112 ILE A CA 1
ATOM 913 C C . ILE A 1 112 ? 9.442 21.910 -17.972 1.00 87.25 112 ILE A C 1
ATOM 915 O O . ILE A 1 112 ? 9.101 20.812 -17.551 1.00 87.25 112 ILE A O 1
ATOM 919 N N . LEU A 1 113 ? 9.494 22.169 -19.282 1.00 86.12 113 LEU A N 1
ATOM 920 C CA . LEU A 1 113 ? 9.131 21.170 -20.294 1.00 86.12 113 LEU A CA 1
ATOM 921 C C . LEU A 1 113 ? 10.037 19.936 -20.259 1.00 86.12 113 LEU A C 1
ATOM 923 O O . LEU A 1 113 ? 9.569 18.831 -20.532 1.00 86.12 113 LEU A O 1
ATOM 927 N N . ASN A 1 114 ? 11.319 20.101 -19.924 1.00 87.62 114 ASN A N 1
ATOM 928 C CA . ASN A 1 114 ? 12.242 18.978 -19.762 1.00 87.62 114 ASN A CA 1
ATOM 929 C C . ASN A 1 114 ? 11.898 18.085 -18.568 1.00 87.62 114 ASN A C 1
ATOM 931 O O . ASN A 1 114 ? 12.125 16.884 -18.663 1.00 87.62 114 ASN A O 1
ATOM 935 N N . LEU A 1 115 ? 11.311 18.631 -17.496 1.00 88.56 115 LEU A N 1
ATOM 936 C CA . LEU A 1 115 ? 10.859 17.836 -16.346 1.00 88.56 115 LEU A CA 1
ATOM 937 C C . LEU A 1 115 ? 9.712 16.878 -16.692 1.00 88.56 115 LEU A C 1
ATOM 939 O O . LEU A 1 115 ? 9.570 15.857 -16.036 1.00 88.56 115 LEU A O 1
ATOM 943 N N . TYR A 1 116 ? 8.912 17.194 -17.712 1.00 90.94 116 TYR A N 1
ATOM 944 C CA . TYR A 1 116 ? 7.771 16.379 -18.140 1.00 90.94 116 TYR A CA 1
ATOM 945 C C . TYR A 1 116 ? 8.045 15.636 -19.453 1.00 90.94 116 TYR A C 1
ATOM 947 O O . TYR A 1 116 ? 7.117 15.269 -20.163 1.00 90.94 116 TYR A O 1
ATOM 955 N N . ASN A 1 117 ? 9.303 15.442 -19.848 1.00 92.62 117 ASN A N 1
ATOM 956 C CA . ASN A 1 117 ? 9.611 14.819 -21.132 1.00 92.62 117 ASN A CA 1
ATOM 957 C C . ASN A 1 117 ? 9.345 13.306 -21.099 1.00 92.62 117 ASN A C 1
ATOM 959 O O . ASN A 1 117 ? 10.055 12.560 -20.426 1.00 92.62 117 ASN A O 1
ATOM 963 N N . ILE A 1 118 ? 8.389 12.840 -21.910 1.00 93.56 118 ILE A N 1
ATOM 964 C CA . ILE A 1 118 ? 8.005 11.420 -21.973 1.00 93.56 118 ILE A CA 1
ATOM 965 C C . ILE A 1 118 ? 9.178 10.475 -22.287 1.00 93.56 118 ILE A C 1
ATOM 967 O O . ILE A 1 118 ? 9.168 9.323 -21.864 1.00 93.56 118 ILE A O 1
ATOM 971 N N . ASN A 1 119 ? 10.225 10.944 -22.973 1.00 92.88 119 ASN A N 1
ATOM 972 C CA . ASN A 1 119 ? 11.400 10.123 -23.282 1.00 92.88 119 ASN A CA 1
ATOM 973 C C . ASN A 1 119 ? 12.211 9.739 -22.035 1.00 92.88 119 ASN A C 1
ATOM 975 O O . ASN A 1 119 ? 12.962 8.766 -22.072 1.00 92.88 119 ASN A O 1
ATOM 979 N N . TYR A 1 120 ? 12.057 10.482 -20.936 1.00 94.25 120 TYR A N 1
ATOM 980 C CA . TYR A 1 120 ? 12.741 10.224 -19.671 1.00 94.25 120 TYR A CA 1
ATOM 981 C C . TYR A 1 120 ? 11.864 9.513 -18.633 1.00 94.25 120 TYR A C 1
ATOM 983 O O . TYR A 1 120 ? 12.354 9.194 -17.550 1.00 94.25 120 TYR A O 1
ATOM 991 N N . ILE A 1 121 ? 10.628 9.134 -18.992 1.00 95.88 121 ILE A N 1
ATOM 992 C CA . ILE A 1 121 ? 9.653 8.523 -18.075 1.00 95.88 121 ILE A CA 1
ATOM 993 C C . ILE A 1 121 ? 10.204 7.315 -17.309 1.00 95.88 121 ILE A C 1
ATOM 995 O O . ILE A 1 121 ? 9.945 7.172 -16.118 1.00 95.88 121 ILE A O 1
ATOM 999 N N . CYS A 1 122 ? 11.008 6.458 -17.950 1.00 97.19 122 CYS A N 1
ATOM 1000 C CA . CYS A 1 122 ? 11.605 5.302 -17.278 1.00 97.19 122 CYS A CA 1
ATOM 1001 C C . CYS A 1 122 ? 12.619 5.707 -16.209 1.00 97.19 122 CYS A C 1
ATOM 1003 O O . CYS A 1 122 ? 12.684 5.082 -15.151 1.00 97.19 122 CYS A O 1
ATOM 1005 N N . HIS A 1 123 ? 13.418 6.737 -16.490 1.00 96.31 123 HIS A N 1
ATOM 1006 C CA . HIS A 1 123 ? 14.420 7.246 -15.564 1.00 96.31 123 HIS A CA 1
ATOM 1007 C C . HIS A 1 123 ? 13.744 7.909 -14.363 1.00 96.31 123 HIS A C 1
ATOM 1009 O O . HIS A 1 123 ? 14.090 7.601 -13.221 1.00 96.31 123 HIS A O 1
ATOM 1015 N N . ASP A 1 124 ? 12.732 8.738 -14.618 1.00 96.44 124 ASP A N 1
ATOM 1016 C CA . ASP A 1 124 ? 11.975 9.427 -13.574 1.00 96.44 124 ASP A CA 1
ATOM 1017 C C . ASP A 1 124 ? 11.211 8.431 -12.703 1.00 96.44 124 ASP A C 1
ATOM 1019 O O . ASP A 1 124 ? 11.334 8.456 -11.476 1.00 96.44 124 ASP A O 1
ATOM 1023 N N . ALA A 1 125 ? 10.510 7.477 -13.324 1.00 98.06 125 ALA A N 1
ATOM 1024 C CA . ALA A 1 125 ? 9.802 6.421 -12.613 1.00 98.06 125 ALA A CA 1
ATOM 1025 C C . ALA A 1 125 ? 10.754 5.564 -11.769 1.00 98.06 125 ALA A C 1
ATOM 1027 O O . ALA A 1 125 ? 10.444 5.298 -10.609 1.00 98.06 125 ALA A O 1
ATOM 1028 N N . PHE A 1 126 ? 11.929 5.185 -12.288 1.00 98.38 126 PHE A N 1
ATOM 1029 C CA . PHE A 1 126 ? 12.930 4.447 -11.512 1.00 98.38 126 PHE A CA 1
ATOM 1030 C C . PHE A 1 126 ? 13.406 5.242 -10.292 1.00 98.38 126 PHE A C 1
ATOM 1032 O O . PHE A 1 126 ? 13.416 4.715 -9.179 1.00 98.38 126 PHE A O 1
ATOM 1039 N N . ILE A 1 127 ? 13.791 6.510 -10.475 1.00 97.06 127 ILE A N 1
ATOM 1040 C CA . ILE A 1 127 ? 14.328 7.348 -9.395 1.00 97.06 127 ILE A CA 1
ATOM 1041 C C . ILE A 1 127 ? 13.261 7.592 -8.325 1.00 97.06 127 ILE A C 1
ATOM 1043 O O . ILE A 1 127 ? 13.542 7.434 -7.132 1.00 97.06 127 ILE A O 1
ATOM 1047 N N . ILE A 1 128 ? 12.044 7.949 -8.740 1.00 96.31 128 ILE A N 1
ATOM 1048 C CA . ILE A 1 128 ? 10.923 8.219 -7.838 1.00 96.31 128 ILE A CA 1
ATOM 1049 C C . ILE A 1 128 ? 10.536 6.949 -7.090 1.00 96.31 128 ILE A C 1
ATOM 1051 O O . ILE A 1 128 ? 10.464 6.982 -5.864 1.00 96.31 128 ILE A O 1
ATOM 1055 N N . PHE A 1 129 ? 10.366 5.821 -7.784 1.00 97.75 129 PHE A N 1
ATOM 1056 C CA . PHE A 1 129 ? 10.042 4.540 -7.158 1.00 97.75 129 PHE A CA 1
ATOM 1057 C C . PHE A 1 129 ? 11.122 4.095 -6.170 1.00 97.75 129 PHE A C 1
ATOM 1059 O O . PHE A 1 129 ? 10.813 3.756 -5.027 1.00 97.75 129 PHE A O 1
ATOM 1066 N N . ASN A 1 130 ? 12.395 4.162 -6.567 1.00 96.06 130 ASN A N 1
ATOM 1067 C CA . ASN A 1 130 ? 13.512 3.784 -5.710 1.00 96.06 130 ASN A CA 1
ATOM 1068 C C . ASN A 1 130 ? 13.560 4.640 -4.441 1.00 96.06 130 ASN A C 1
ATOM 1070 O O . ASN A 1 130 ? 13.665 4.115 -3.331 1.00 96.06 130 ASN A O 1
ATOM 1074 N N . LYS A 1 131 ? 13.433 5.963 -4.589 1.00 93.31 131 LYS A N 1
ATOM 1075 C CA . LYS A 1 131 ? 13.409 6.882 -3.450 1.00 93.31 131 LYS A CA 1
ATOM 1076 C C . LYS A 1 131 ? 12.185 6.643 -2.571 1.00 93.31 131 LYS A C 1
ATOM 1078 O O . LYS A 1 131 ? 12.329 6.570 -1.354 1.00 93.31 131 LYS A O 1
ATOM 1083 N N . PHE A 1 132 ? 11.011 6.479 -3.171 1.00 93.31 132 PHE A N 1
ATOM 1084 C CA . PHE A 1 132 ? 9.766 6.228 -2.459 1.00 93.31 132 PHE A CA 1
ATOM 1085 C C . PHE A 1 132 ? 9.852 4.949 -1.628 1.00 93.31 132 PHE A C 1
ATOM 1087 O O . PHE A 1 132 ? 9.649 5.013 -0.423 1.00 93.31 132 PHE A O 1
ATOM 1094 N N . ILE A 1 133 ? 10.232 3.813 -2.214 1.00 92.88 133 ILE A N 1
ATOM 1095 C CA . ILE A 1 133 ? 10.285 2.521 -1.516 1.00 92.88 133 ILE A CA 1
ATOM 1096 C C . ILE A 1 133 ? 11.358 2.492 -0.418 1.00 92.88 133 ILE A C 1
ATOM 1098 O O . ILE A 1 133 ? 11.095 1.999 0.683 1.00 92.88 133 ILE A O 1
ATOM 1102 N N . LEU A 1 134 ? 12.552 3.030 -0.686 1.00 90.81 134 LEU A N 1
ATOM 1103 C CA . LEU A 1 134 ? 13.672 2.956 0.256 1.00 90.81 134 LEU A CA 1
ATOM 1104 C C . LEU A 1 134 ? 13.594 4.019 1.358 1.00 90.81 134 LEU A C 1
ATOM 1106 O O . LEU A 1 134 ? 13.788 3.699 2.530 1.00 90.81 134 LEU A O 1
ATOM 1110 N N . SER A 1 135 ? 13.305 5.279 1.013 1.00 87.19 135 SER A N 1
ATOM 1111 C CA . SER A 1 135 ? 13.337 6.390 1.980 1.00 87.19 135 SER A CA 1
ATOM 1112 C C . SER A 1 135 ? 12.105 6.449 2.887 1.00 87.19 135 SER A C 1
ATOM 1114 O O . SER A 1 135 ? 12.222 6.905 4.017 1.00 87.19 135 SER A O 1
ATOM 1116 N N . SER A 1 136 ? 10.949 5.944 2.446 1.00 87.25 136 SER A N 1
ATOM 1117 C CA . SER A 1 136 ? 9.735 5.846 3.283 1.00 87.25 136 SER A CA 1
ATOM 1118 C C . SER A 1 136 ? 9.796 4.731 4.334 1.00 87.25 136 SER A C 1
ATOM 1120 O O . SER A 1 136 ? 8.854 4.524 5.094 1.00 87.25 136 SER A O 1
ATOM 1122 N N . GLY A 1 137 ? 10.854 3.916 4.334 1.00 88.38 137 GLY A N 1
ATOM 1123 C CA . GLY A 1 137 ? 10.941 2.731 5.180 1.00 88.38 137 GLY A CA 1
ATOM 1124 C C . GLY A 1 137 ? 9.994 1.591 4.786 1.00 88.38 137 GLY A C 1
ATOM 1125 O O . GLY A 1 137 ? 9.977 0.589 5.501 1.00 88.38 137 GLY A O 1
ATOM 1126 N N . ILE A 1 138 ? 9.252 1.690 3.673 1.00 92.00 138 ILE A N 1
ATOM 1127 C CA . ILE A 1 138 ? 8.376 0.621 3.164 1.00 92.00 138 ILE A CA 1
ATOM 1128 C C . ILE A 1 138 ? 9.178 -0.649 2.877 1.00 92.00 138 ILE A C 1
ATOM 1130 O O . ILE A 1 138 ? 8.812 -1.715 3.372 1.00 92.00 138 ILE A O 1
ATOM 1134 N N . ALA A 1 139 ? 10.290 -0.543 2.138 1.00 92.81 139 ALA A N 1
ATOM 1135 C CA . ALA A 1 139 ? 11.111 -1.705 1.785 1.00 92.81 139 ALA A CA 1
ATOM 1136 C C . ALA A 1 139 ? 11.584 -2.444 3.042 1.00 92.81 139 ALA A C 1
ATOM 1138 O O . ALA A 1 139 ? 11.324 -3.634 3.221 1.00 92.81 139 ALA A O 1
ATOM 1139 N N . THR A 1 140 ? 12.203 -1.691 3.955 1.00 91.81 140 THR A N 1
ATOM 1140 C CA . THR A 1 140 ? 12.802 -2.251 5.168 1.00 91.81 140 THR A CA 1
ATOM 1141 C C . THR A 1 140 ? 11.754 -2.787 6.140 1.00 91.81 140 THR A C 1
ATOM 1143 O O . THR A 1 140 ? 12.026 -3.717 6.892 1.00 91.81 140 THR A O 1
ATOM 1146 N N . SER A 1 141 ? 10.543 -2.222 6.138 1.00 92.31 141 SER A N 1
ATOM 1147 C CA . SER A 1 141 ? 9.470 -2.616 7.053 1.00 92.31 141 SER A CA 1
ATOM 1148 C C . SER A 1 141 ? 8.655 -3.799 6.533 1.00 92.31 141 SER A C 1
ATOM 1150 O O . SER A 1 141 ? 8.332 -4.686 7.316 1.00 92.31 141 SER A O 1
ATOM 1152 N N . PHE A 1 142 ? 8.319 -3.841 5.242 1.00 94.31 142 PHE A N 1
ATOM 1153 C CA . PHE A 1 142 ? 7.320 -4.786 4.724 1.00 94.31 142 PHE A CA 1
ATOM 1154 C C . PHE A 1 142 ? 7.861 -5.850 3.760 1.00 94.31 142 PHE A C 1
ATOM 1156 O O . PHE A 1 142 ? 7.163 -6.840 3.510 1.00 94.31 142 PHE A O 1
ATOM 1163 N N . TYR A 1 143 ? 9.073 -5.669 3.224 1.00 94.81 143 TYR A N 1
ATOM 1164 C CA . TYR A 1 143 ? 9.604 -6.504 2.139 1.00 94.81 143 TYR A CA 1
ATOM 1165 C C . TYR A 1 143 ? 10.953 -7.162 2.441 1.00 94.81 143 TYR A C 1
ATOM 1167 O O . TYR A 1 143 ? 11.176 -8.289 2.009 1.00 94.81 143 TYR A O 1
ATOM 1175 N N . GLU A 1 144 ? 11.837 -6.488 3.179 1.00 93.44 144 GLU A N 1
ATOM 1176 C CA . GLU A 1 144 ? 13.200 -6.969 3.445 1.00 93.44 144 GLU A CA 1
ATOM 1177 C C . GLU A 1 144 ? 13.232 -8.211 4.351 1.00 93.44 144 GLU A C 1
ATOM 1179 O O . GLU A 1 144 ? 14.041 -9.111 4.147 1.00 93.44 144 GLU A O 1
ATOM 1184 N N . SER A 1 145 ? 12.345 -8.284 5.351 1.00 94.31 145 SER A N 1
ATOM 1185 C CA . SER A 1 145 ? 12.329 -9.382 6.322 1.00 94.31 145 SER A CA 1
ATOM 1186 C C . SER A 1 145 ? 10.916 -9.765 6.759 1.00 94.31 145 SER A C 1
ATOM 1188 O O . SER A 1 145 ? 10.161 -8.937 7.274 1.00 94.31 145 SER A O 1
ATOM 1190 N N . GLU A 1 146 ? 10.589 -11.054 6.628 1.00 93.88 146 GLU A N 1
ATOM 1191 C CA . GLU A 1 146 ? 9.325 -11.627 7.110 1.00 93.88 146 GLU A CA 1
ATOM 1192 C C . GLU A 1 146 ? 9.212 -11.578 8.638 1.00 93.88 146 GLU A C 1
ATOM 1194 O O . GLU A 1 146 ? 8.125 -11.365 9.172 1.00 93.88 146 GLU A O 1
ATOM 1199 N N . THR A 1 147 ? 10.330 -11.710 9.365 1.00 95.56 147 THR A N 1
ATOM 1200 C CA . THR A 1 147 ? 10.314 -11.603 10.832 1.00 95.56 147 THR A CA 1
ATOM 1201 C C . THR A 1 147 ? 9.988 -10.181 11.267 1.00 95.56 147 THR A C 1
ATOM 1203 O O . THR A 1 147 ? 9.140 -9.976 12.133 1.00 95.56 147 THR A O 1
ATOM 1206 N N . ARG A 1 148 ? 10.576 -9.185 10.595 1.00 93.19 148 ARG A N 1
ATOM 1207 C CA . ARG A 1 148 ? 10.262 -7.777 10.846 1.00 93.19 148 ARG A CA 1
ATOM 1208 C C . ARG A 1 148 ? 8.813 -7.455 10.489 1.00 93.19 148 ARG A C 1
ATOM 1210 O O . ARG A 1 148 ? 8.151 -6.758 11.252 1.00 93.19 148 ARG A O 1
ATOM 1217 N N . LEU A 1 149 ? 8.302 -7.975 9.373 1.00 95.25 149 LEU A N 1
ATOM 1218 C CA . LEU A 1 149 ? 6.892 -7.820 9.014 1.00 95.25 149 LEU A CA 1
ATOM 1219 C C . LEU A 1 149 ? 5.969 -8.418 10.089 1.00 95.25 149 LEU A C 1
ATOM 1221 O O . LEU A 1 149 ? 5.002 -7.768 10.485 1.00 95.25 149 LEU A O 1
ATOM 1225 N N . ALA A 1 150 ? 6.281 -9.609 10.607 1.00 96.25 150 ALA A N 1
ATOM 1226 C CA . ALA A 1 150 ? 5.517 -10.229 11.687 1.00 96.25 150 ALA A CA 1
ATOM 1227 C C . ALA A 1 150 ? 5.509 -9.363 12.962 1.00 96.25 150 ALA A C 1
ATOM 1229 O O . ALA A 1 150 ? 4.437 -9.090 13.507 1.00 96.25 150 ALA A O 1
ATOM 1230 N N . ASP A 1 151 ? 6.665 -8.837 13.382 1.00 95.44 151 ASP A N 1
ATOM 1231 C CA . ASP A 1 151 ? 6.773 -7.927 14.535 1.00 95.44 151 ASP A CA 1
ATOM 1232 C C . ASP A 1 151 ? 5.939 -6.650 14.349 1.00 95.44 151 ASP A C 1
ATOM 1234 O O . ASP A 1 151 ? 5.321 -6.125 15.283 1.00 95.44 151 ASP A O 1
ATOM 1238 N N . LEU A 1 152 ? 5.898 -6.133 13.122 1.00 95.12 152 LEU A N 1
ATOM 1239 C CA . LEU A 1 152 ? 5.108 -4.960 12.771 1.00 95.12 152 LEU A CA 1
ATOM 1240 C C . LEU A 1 152 ? 3.603 -5.242 12.776 1.00 95.12 152 LEU A C 1
ATOM 1242 O O . LEU A 1 152 ? 2.839 -4.388 13.231 1.00 95.12 152 LEU A O 1
ATOM 1246 N N . ILE A 1 153 ? 3.172 -6.431 12.353 1.00 97.25 153 ILE A N 1
ATOM 1247 C CA . ILE A 1 153 ? 1.773 -6.873 12.455 1.00 97.25 153 ILE A CA 1
ATOM 1248 C C . ILE A 1 153 ? 1.363 -7.023 13.925 1.00 97.25 153 ILE A C 1
ATOM 1250 O O . ILE A 1 153 ? 0.274 -6.593 14.310 1.00 97.25 153 ILE A O 1
ATOM 1254 N N . GLU A 1 154 ? 2.248 -7.528 14.784 1.00 96.88 154 GLU A N 1
ATOM 1255 C CA . GLU A 1 154 ? 2.011 -7.553 16.230 1.00 96.88 154 GLU A CA 1
ATOM 1256 C C . GLU A 1 154 ? 1.907 -6.138 16.819 1.00 96.88 154 GLU A C 1
ATOM 1258 O O . GLU A 1 154 ? 0.994 -5.835 17.597 1.00 96.88 154 GLU A O 1
ATOM 1263 N N . LYS A 1 155 ? 2.781 -5.214 16.399 1.00 95.81 155 LYS A N 1
ATOM 1264 C CA . LYS A 1 155 ? 2.690 -3.795 16.788 1.00 95.81 155 LYS A CA 1
ATOM 1265 C C . LYS A 1 155 ? 1.372 -3.168 16.316 1.00 95.81 155 LYS A C 1
ATOM 1267 O O . LYS A 1 155 ? 0.741 -2.431 17.081 1.00 95.81 155 LYS A O 1
ATOM 1272 N N . PHE A 1 156 ? 0.925 -3.482 15.100 1.00 97.69 156 PHE A N 1
ATOM 1273 C CA . PHE A 1 156 ? -0.382 -3.086 14.576 1.00 97.69 156 PHE A CA 1
ATOM 1274 C C . PHE A 1 156 ? -1.524 -3.613 15.459 1.00 97.69 156 PHE A C 1
ATOM 1276 O O . PHE A 1 156 ? -2.371 -2.823 15.877 1.00 97.69 156 PHE A O 1
ATOM 1283 N N . ASN A 1 157 ? -1.510 -4.897 15.835 1.00 97.94 157 ASN A N 1
ATOM 1284 C CA . ASN A 1 157 ? -2.515 -5.494 16.723 1.00 97.94 157 ASN A CA 1
ATOM 1285 C C . ASN A 1 157 ? -2.572 -4.790 18.086 1.00 97.94 157 ASN A C 1
ATOM 1287 O O . ASN A 1 157 ? -3.655 -4.528 18.616 1.00 97.94 157 ASN A O 1
ATOM 1291 N N . VAL A 1 158 ? -1.417 -4.405 18.639 1.00 97.44 158 VAL A N 1
ATOM 1292 C CA . VAL A 1 158 ? -1.354 -3.621 19.880 1.00 97.44 158 VAL A CA 1
ATOM 1293 C C . VAL A 1 158 ? -2.015 -2.252 19.713 1.00 97.44 158 VAL A C 1
ATOM 1295 O O . VAL A 1 158 ? -2.764 -1.834 20.601 1.00 97.44 158 VAL A O 1
ATOM 1298 N N . TYR A 1 159 ? -1.776 -1.545 18.605 1.00 98.06 159 TYR A N 1
ATOM 1299 C CA . TYR A 1 159 ? -2.465 -0.280 18.341 1.00 98.06 159 TYR A CA 1
ATOM 1300 C C . TYR A 1 159 ? -3.962 -0.478 18.127 1.00 98.06 159 TYR A C 1
ATOM 1302 O O . TYR A 1 159 ? -4.743 0.263 18.723 1.00 98.06 159 TYR A O 1
ATOM 1310 N N . LEU A 1 160 ? -4.372 -1.495 17.366 1.00 98.44 160 LEU A N 1
ATOM 1311 C CA . LEU A 1 160 ? -5.779 -1.825 17.161 1.00 98.44 160 LEU A CA 1
ATOM 1312 C C . LEU A 1 160 ? -6.475 -2.090 18.499 1.00 98.44 160 LEU A C 1
ATOM 1314 O O . LEU A 1 160 ? -7.510 -1.494 18.768 1.00 98.44 160 LEU A O 1
ATOM 1318 N N . MET A 1 161 ? -5.870 -2.880 19.389 1.00 97.69 161 MET A N 1
ATOM 1319 C CA . MET A 1 161 ? -6.401 -3.132 20.732 1.00 97.69 161 MET A CA 1
ATOM 1320 C C . MET A 1 161 ? -6.558 -1.845 21.557 1.00 97.69 161 MET A C 1
ATOM 1322 O O . MET A 1 161 ? -7.529 -1.706 22.303 1.00 97.69 161 MET A O 1
ATOM 1326 N N . LYS A 1 162 ? -5.597 -0.916 21.459 1.00 97.19 162 LYS A N 1
ATOM 1327 C CA . LYS A 1 162 ? -5.623 0.360 22.193 1.00 97.19 162 LYS A CA 1
ATOM 1328 C C . LYS A 1 162 ? -6.666 1.332 21.640 1.00 97.19 162 LYS A C 1
ATOM 1330 O O . LYS A 1 162 ? -7.265 2.067 22.420 1.00 97.19 162 LYS A O 1
ATOM 1335 N N . VAL A 1 163 ? -6.866 1.356 20.323 1.00 98.12 163 VAL A N 1
ATOM 1336 C CA . VAL A 1 163 ? -7.836 2.239 19.658 1.00 98.12 163 VAL A CA 1
ATOM 1337 C C . VAL A 1 163 ? -9.254 1.670 19.756 1.00 98.12 163 VAL A C 1
ATOM 1339 O O . VAL A 1 163 ? -10.181 2.396 20.108 1.00 98.12 163 VAL A O 1
ATOM 1342 N N . ASP A 1 164 ? -9.428 0.379 19.471 1.00 97.25 164 ASP A N 1
ATOM 1343 C CA . ASP A 1 164 ? -10.712 -0.319 19.483 1.00 97.25 164 ASP A CA 1
ATOM 1344 C C . ASP A 1 164 ? -10.571 -1.774 19.961 1.00 97.25 164 ASP A C 1
ATOM 1346 O O . ASP A 1 164 ? -10.379 -2.722 19.195 1.00 97.25 164 ASP A O 1
ATOM 1350 N N . GLN A 1 165 ? -10.731 -1.963 21.272 1.00 95.44 165 GLN A N 1
ATOM 1351 C CA . GLN A 1 165 ? -10.633 -3.280 21.900 1.00 95.44 165 GLN A CA 1
ATOM 1352 C C . GLN A 1 165 ? -11.700 -4.270 21.393 1.00 95.44 165 GLN A C 1
ATOM 1354 O O . GLN A 1 165 ? -11.506 -5.481 21.503 1.00 95.44 165 GLN A O 1
ATOM 1359 N N . PHE A 1 166 ? -12.837 -3.787 20.883 1.00 95.50 166 PHE A N 1
ATOM 1360 C CA . PHE A 1 166 ? -13.949 -4.647 20.487 1.00 95.50 166 PHE A CA 1
ATOM 1361 C C . PHE A 1 166 ? -13.736 -5.245 19.097 1.00 95.50 166 PHE A C 1
ATOM 1363 O O . PHE A 1 166 ? -13.954 -6.443 18.921 1.00 95.50 166 PHE A O 1
ATOM 1370 N N . ILE A 1 167 ? -13.235 -4.448 18.146 1.00 97.56 167 ILE A N 1
ATOM 1371 C CA . ILE A 1 167 ? -12.784 -4.963 16.843 1.00 97.56 167 ILE A CA 1
ATOM 1372 C C . ILE A 1 167 ? -11.657 -5.973 17.061 1.00 97.56 167 ILE A C 1
ATOM 1374 O O . ILE A 1 167 ? -11.755 -7.101 16.588 1.00 97.56 167 ILE A O 1
ATOM 1378 N N . HIS A 1 168 ? -10.644 -5.615 17.860 1.00 97.62 168 HIS A N 1
ATOM 1379 C CA . HIS A 1 168 ? -9.546 -6.528 18.187 1.00 97.62 168 HIS A CA 1
ATOM 1380 C C . HIS A 1 168 ? -10.049 -7.854 18.781 1.00 97.62 168 HIS A C 1
ATOM 1382 O O . HIS A 1 168 ? -9.656 -8.927 18.342 1.00 97.62 168 HIS A O 1
ATOM 1388 N N . TYR A 1 169 ? -10.938 -7.804 19.781 1.00 96.94 169 TYR A N 1
ATOM 1389 C CA . TYR A 1 169 ? -11.514 -9.014 20.377 1.00 96.94 169 TYR A CA 1
ATOM 1390 C C . TYR A 1 169 ? -12.290 -9.856 19.356 1.00 96.94 169 TYR A C 1
ATOM 1392 O O . TYR A 1 169 ? -12.181 -11.082 19.363 1.00 96.94 169 TYR A O 1
ATOM 1400 N N . THR A 1 170 ? -13.059 -9.205 18.484 1.00 97.12 170 THR A N 1
ATOM 1401 C CA . THR A 1 170 ? -13.847 -9.883 17.452 1.00 97.12 170 THR A CA 1
ATOM 1402 C C . THR A 1 170 ? -12.931 -10.649 16.504 1.00 97.12 170 THR A C 1
ATOM 1404 O O . THR A 1 170 ? -13.082 -11.859 16.371 1.00 97.12 170 THR A O 1
ATOM 1407 N N . LEU A 1 171 ? -11.933 -9.980 15.926 1.00 97.56 171 LEU A N 1
ATOM 1408 C CA . LEU A 1 171 ? -10.995 -10.604 14.995 1.00 97.56 171 LEU A CA 1
ATOM 1409 C C . LEU A 1 171 ? -10.188 -11.716 15.681 1.00 97.56 171 LEU A C 1
ATOM 1411 O O . LEU A 1 171 ? -10.226 -12.862 15.248 1.00 97.56 171 LEU A O 1
ATOM 1415 N N . SER A 1 172 ? -9.525 -11.420 16.803 1.00 95.31 172 SER A N 1
ATOM 1416 C CA . SER A 1 172 ? -8.552 -12.349 17.391 1.00 95.31 172 SER A CA 1
ATOM 1417 C C . SER A 1 172 ? -9.170 -13.461 18.242 1.00 95.31 172 SER A C 1
ATOM 1419 O O . SER A 1 172 ? -8.642 -14.567 18.282 1.00 95.31 172 SER A O 1
ATOM 1421 N N . THR A 1 173 ? -10.244 -13.181 18.989 1.00 95.12 173 THR A N 1
ATOM 1422 C CA . THR A 1 173 ? -10.789 -14.124 19.986 1.00 95.12 173 THR A CA 1
ATOM 1423 C C . THR A 1 173 ? -12.118 -14.734 19.569 1.00 95.12 173 THR A C 1
ATOM 1425 O O . THR A 1 173 ? -12.320 -15.915 19.817 1.00 95.12 173 THR A O 1
ATOM 1428 N N . LYS A 1 174 ? -13.035 -13.959 18.978 1.00 95.69 174 LYS A N 1
ATOM 1429 C CA . LYS A 1 174 ? -14.332 -14.498 18.532 1.00 95.69 174 LYS A CA 1
ATOM 1430 C C . LYS A 1 174 ? -14.173 -15.293 17.236 1.00 95.69 174 LYS A C 1
ATOM 1432 O O . LYS A 1 174 ? -14.717 -16.384 17.132 1.00 95.69 174 LYS A O 1
ATOM 1437 N N . LEU A 1 175 ? -13.468 -14.725 16.260 1.00 96.44 175 LEU A N 1
ATOM 1438 C CA . LEU A 1 175 ? -13.323 -15.309 14.927 1.00 96.44 175 LEU A CA 1
ATOM 1439 C C . LEU A 1 175 ? -12.047 -16.137 14.770 1.00 96.44 175 LEU A C 1
ATOM 1441 O O . LEU A 1 175 ? -11.972 -16.924 13.837 1.00 96.44 175 LEU A O 1
ATOM 1445 N N . HIS A 1 176 ? -11.059 -15.975 15.658 1.00 95.88 176 HIS A N 1
ATOM 1446 C CA . HIS A 1 176 ? -9.721 -16.559 15.490 1.00 95.88 176 HIS A CA 1
ATOM 1447 C C . HIS A 1 176 ? -9.092 -16.214 14.128 1.00 95.88 176 HIS A C 1
ATOM 1449 O O . HIS A 1 176 ? -8.366 -17.009 13.538 1.00 95.88 176 HIS A O 1
ATOM 1455 N N . LEU A 1 177 ? -9.384 -15.012 13.626 1.00 96.25 177 LEU A N 1
ATOM 1456 C CA . LEU A 1 177 ? -8.857 -14.509 12.371 1.00 96.25 177 LEU A CA 1
ATOM 1457 C C . LEU A 1 177 ? -7.494 -13.861 12.614 1.00 96.25 177 LEU A C 1
ATOM 1459 O O . LEU A 1 177 ? -7.392 -12.767 13.176 1.00 96.25 177 LEU A O 1
ATOM 1463 N N . GLU A 1 178 ? -6.442 -14.554 12.192 1.00 94.75 178 GLU A N 1
ATOM 1464 C CA . GLU A 1 178 ? -5.073 -14.066 12.307 1.00 94.75 178 GLU A CA 1
ATOM 1465 C C . GLU A 1 178 ? -4.844 -12.855 11.399 1.00 94.75 178 GLU A C 1
ATOM 1467 O O . GLU A 1 178 ? -5.112 -12.890 10.196 1.00 94.75 178 GLU A O 1
ATOM 1472 N N . SER A 1 179 ? -4.299 -11.776 11.966 1.00 94.69 179 SER A N 1
ATOM 1473 C CA . SER A 1 179 ? -4.061 -10.526 11.234 1.00 94.69 179 SER A CA 1
ATOM 1474 C C . SER A 1 179 ? -3.141 -10.706 10.026 1.00 94.69 179 SER A C 1
ATOM 1476 O O . SER A 1 179 ? -3.284 -9.992 9.039 1.00 94.69 179 SER A O 1
ATOM 1478 N N . GLN A 1 180 ? -2.238 -11.689 10.066 1.00 93.75 180 GLN A N 1
ATOM 1479 C CA . GLN A 1 180 ? -1.326 -12.005 8.965 1.00 93.75 180 GLN A CA 1
ATOM 1480 C C . GLN A 1 180 ? -2.069 -12.362 7.666 1.00 93.75 180 GLN A C 1
ATOM 1482 O O . GLN A 1 180 ? -1.610 -11.993 6.590 1.00 93.75 180 GLN A O 1
ATOM 1487 N N . LEU A 1 181 ? -3.250 -12.985 7.749 1.00 94.19 181 LEU A N 1
ATOM 1488 C CA . LEU A 1 181 ? -4.001 -13.440 6.572 1.00 94.19 181 LEU A CA 1
ATOM 1489 C C . LEU A 1 181 ? -4.527 -12.300 5.690 1.00 94.19 181 LEU A C 1
ATOM 1491 O O . LEU A 1 181 ? -4.813 -12.520 4.516 1.00 94.19 181 LEU A O 1
ATOM 1495 N N . TRP A 1 182 ? -4.670 -11.093 6.240 1.00 95.81 182 TRP A N 1
ATOM 1496 C CA . TRP A 1 182 ? -5.286 -9.970 5.529 1.00 95.81 182 TRP A CA 1
ATOM 1497 C C . TRP A 1 182 ? -4.466 -8.674 5.618 1.00 95.81 182 TRP A C 1
ATOM 1499 O O . TRP A 1 182 ? -4.307 -7.987 4.610 1.00 95.81 182 TRP A O 1
ATOM 1509 N N . VAL A 1 183 ? -3.864 -8.359 6.777 1.00 97.00 183 VAL A N 1
ATOM 1510 C CA . VAL A 1 183 ? -3.093 -7.113 6.986 1.00 97.00 183 VAL A CA 1
ATOM 1511 C C . VAL A 1 183 ? -1.860 -7.055 6.093 1.00 97.00 183 VAL A C 1
ATOM 1513 O O . VAL A 1 183 ? -1.497 -5.970 5.648 1.00 97.00 183 VAL A O 1
ATOM 1516 N N . ILE A 1 184 ? -1.215 -8.195 5.806 1.00 95.56 184 ILE A N 1
ATOM 1517 C CA . ILE A 1 184 ? 0.007 -8.231 4.984 1.00 95.56 184 ILE A CA 1
ATOM 1518 C C . ILE A 1 184 ? -0.211 -7.496 3.660 1.00 95.56 184 ILE A C 1
ATOM 1520 O O . ILE A 1 184 ? 0.632 -6.693 3.261 1.00 95.56 184 ILE A O 1
ATOM 1524 N N . ARG A 1 185 ? -1.362 -7.716 3.014 1.00 95.94 185 ARG A N 1
ATOM 1525 C CA . ARG A 1 185 ? -1.705 -7.067 1.746 1.00 95.94 185 ARG A CA 1
ATOM 1526 C C . ARG A 1 185 ? -1.917 -5.562 1.912 1.00 95.94 185 ARG A C 1
ATOM 1528 O O . ARG A 1 185 ? -1.343 -4.800 1.144 1.00 95.94 185 ARG A O 1
ATOM 1535 N N . PHE A 1 186 ? -2.651 -5.145 2.946 1.00 97.44 186 PHE A N 1
ATOM 1536 C CA . PHE A 1 186 ? -2.919 -3.731 3.250 1.00 97.44 186 PHE A CA 1
ATOM 1537 C C . PHE A 1 186 ? -1.613 -2.951 3.438 1.00 97.44 186 PHE A C 1
ATOM 1539 O O . PHE A 1 186 ? -1.482 -1.823 2.968 1.00 97.44 186 PHE A O 1
ATOM 1546 N N . LEU A 1 187 ? -0.648 -3.556 4.139 1.00 96.06 187 LEU A N 1
ATOM 1547 C CA . LEU A 1 187 ? 0.645 -2.939 4.423 1.00 96.06 187 LEU A CA 1
ATOM 1548 C C . LEU A 1 187 ? 1.555 -2.937 3.196 1.00 96.06 187 LEU A C 1
ATOM 1550 O O . LEU A 1 187 ? 2.056 -1.879 2.824 1.00 96.06 187 LEU A O 1
ATOM 1554 N N . ARG A 1 188 ? 1.743 -4.097 2.551 1.00 95.75 188 ARG A N 1
ATOM 1555 C CA . ARG A 1 188 ? 2.622 -4.222 1.379 1.00 95.75 188 ARG A CA 1
ATOM 1556 C C . ARG A 1 188 ? 2.146 -3.338 0.235 1.00 95.75 188 ARG A C 1
ATOM 1558 O O . ARG A 1 188 ? 2.944 -2.600 -0.319 1.00 95.75 188 ARG A O 1
ATOM 1565 N N . LEU A 1 189 ? 0.850 -3.338 -0.060 1.00 96.81 189 LEU A N 1
ATOM 1566 C CA . LEU A 1 189 ? 0.290 -2.537 -1.147 1.00 96.81 189 LEU A CA 1
ATOM 1567 C C . LEU A 1 189 ? -0.086 -1.112 -0.729 1.00 96.81 189 LEU A C 1
ATOM 1569 O O . LEU A 1 189 ? -0.664 -0.393 -1.533 1.00 96.81 189 LEU A O 1
ATOM 1573 N N . ILE A 1 190 ? 0.227 -0.674 0.498 1.00 96.94 190 ILE A N 1
ATOM 1574 C CA . ILE A 1 190 ? -0.021 0.706 0.957 1.00 96.94 190 ILE A CA 1
ATOM 1575 C C . ILE A 1 190 ? -1.493 1.106 0.712 1.00 96.94 190 ILE A C 1
ATOM 1577 O O . ILE A 1 190 ? -1.799 2.189 0.209 1.00 96.94 190 ILE A O 1
ATOM 1581 N N . LEU A 1 191 ? -2.407 0.188 1.049 1.00 97.56 191 LEU A N 1
ATOM 1582 C CA . LEU A 1 191 ? -3.863 0.319 0.903 1.00 97.56 191 LEU A CA 1
ATOM 1583 C C . LEU A 1 191 ? -4.385 0.470 -0.536 1.00 97.56 191 LEU A C 1
ATOM 1585 O O . LEU A 1 191 ? -5.550 0.816 -0.725 1.00 97.56 191 LEU A O 1
ATOM 1589 N N . LEU A 1 192 ? -3.554 0.203 -1.545 1.00 96.12 192 LEU A N 1
ATOM 1590 C CA . LEU A 1 192 ? -3.898 0.357 -2.959 1.00 96.12 192 LEU A CA 1
ATOM 1591 C C . LEU A 1 192 ? -5.138 -0.435 -3.378 1.00 96.12 192 LEU A C 1
ATOM 1593 O O . LEU A 1 192 ? -5.922 0.071 -4.170 1.00 96.12 192 LEU A O 1
ATOM 1597 N N . ARG A 1 193 ? -5.335 -1.647 -2.844 1.00 94.12 193 ARG A N 1
ATOM 1598 C CA . ARG A 1 193 ? -6.498 -2.490 -3.177 1.00 94.12 193 ARG A CA 1
ATOM 1599 C C . ARG A 1 193 ? -7.702 -2.224 -2.278 1.00 94.12 193 ARG A C 1
ATOM 1601 O O . ARG A 1 193 ? -8.822 -2.611 -2.585 1.00 94.12 193 ARG A O 1
ATOM 1608 N N . GLU A 1 194 ? -7.468 -1.588 -1.143 1.00 94.25 194 GLU A N 1
ATOM 1609 C CA . GLU A 1 194 ? -8.440 -1.339 -0.088 1.00 94.25 194 GLU A CA 1
ATOM 1610 C C . GLU A 1 194 ? -9.165 -0.012 -0.290 1.00 94.25 194 GLU A C 1
ATOM 1612 O O . GLU A 1 194 ? -10.252 0.176 0.244 1.00 94.25 194 GLU A O 1
ATOM 1617 N N . LEU A 1 195 ? -8.578 0.894 -1.075 1.00 92.69 195 LEU A N 1
ATOM 1618 C CA . LEU A 1 195 ? -9.196 2.140 -1.518 1.00 92.69 195 LEU A CA 1
ATOM 1619 C C . LEU A 1 195 ? -9.989 2.004 -2.828 1.00 92.69 195 LEU A C 1
ATOM 1621 O O . LEU A 1 195 ? -10.458 3.005 -3.369 1.00 92.69 195 LEU A O 1
ATOM 1625 N N . GLY A 1 196 ? -10.250 0.759 -3.241 1.00 83.38 196 GLY A N 1
ATOM 1626 C CA . GLY A 1 196 ? -11.109 0.400 -4.363 1.00 83.38 196 GLY A CA 1
ATOM 1627 C C . GLY A 1 196 ? -10.382 0.419 -5.704 1.00 83.38 196 GLY A C 1
ATOM 1628 O O . GLY A 1 196 ? -9.195 0.718 -5.782 1.00 83.38 196 GLY A O 1
ATOM 1629 N N . ASP A 1 197 ? -11.126 0.115 -6.768 1.00 81.94 197 ASP A N 1
ATOM 1630 C CA . ASP A 1 197 ? -10.596 0.094 -8.142 1.00 81.94 197 ASP A CA 1
ATOM 1631 C C . ASP A 1 197 ? -10.274 1.507 -8.663 1.00 81.94 197 ASP A C 1
ATOM 1633 O O . ASP A 1 197 ? -9.559 1.683 -9.644 1.00 81.94 197 ASP A O 1
ATOM 1637 N N . ASP A 1 198 ? -10.784 2.537 -7.985 1.00 87.44 198 ASP A N 1
ATOM 1638 C CA . ASP A 1 198 ? -10.506 3.933 -8.292 1.00 87.44 198 ASP A CA 1
ATOM 1639 C C . ASP A 1 198 ? -9.126 4.349 -7.772 1.00 87.44 198 ASP A C 1
ATOM 1641 O O . ASP A 1 198 ? -8.967 4.918 -6.686 1.00 87.44 198 ASP A O 1
ATOM 1645 N N . LEU A 1 199 ? -8.125 4.088 -8.603 1.00 91.38 199 LEU A N 1
ATOM 1646 C CA . LEU A 1 199 ? -6.720 4.401 -8.367 1.00 91.38 199 LEU A CA 1
ATOM 1647 C C . LEU A 1 199 ? -6.466 5.874 -7.983 1.00 91.38 199 LEU A C 1
ATOM 1649 O O . LEU A 1 199 ? -5.522 6.155 -7.245 1.00 91.38 199 LEU A O 1
ATOM 1653 N N . GLU A 1 200 ? -7.320 6.816 -8.400 1.00 93.12 200 GLU A N 1
ATOM 1654 C CA . GLU A 1 200 ? -7.192 8.233 -8.030 1.00 93.12 200 GLU A CA 1
ATOM 1655 C C . GLU A 1 200 ? -7.391 8.458 -6.521 1.00 93.12 200 GLU A C 1
ATOM 1657 O O . GLU A 1 200 ? -6.720 9.295 -5.913 1.00 93.12 200 GLU A O 1
ATOM 1662 N N . THR A 1 201 ? -8.261 7.671 -5.879 1.00 95.06 201 THR A N 1
ATOM 1663 C CA . THR A 1 201 ? -8.452 7.720 -4.421 1.00 95.06 201 THR A CA 1
ATOM 1664 C C . THR A 1 201 ? -7.164 7.339 -3.692 1.00 95.06 201 THR A C 1
ATOM 1666 O O . THR A 1 201 ? -6.778 8.003 -2.723 1.00 95.06 201 THR A O 1
ATOM 1669 N N . THR A 1 202 ? -6.466 6.311 -4.181 1.00 95.69 202 THR A N 1
ATOM 1670 C CA . THR A 1 202 ? -5.168 5.892 -3.639 1.00 95.69 202 THR A CA 1
ATOM 1671 C C . THR A 1 202 ? -4.100 6.956 -3.850 1.00 95.69 202 THR A C 1
ATOM 1673 O O . THR A 1 202 ? -3.380 7.276 -2.905 1.00 95.69 202 THR A O 1
ATOM 1676 N N . MET A 1 203 ? -4.034 7.556 -5.041 1.00 94.75 203 MET A N 1
ATOM 1677 C CA . MET A 1 203 ? -3.074 8.623 -5.354 1.00 94.75 203 MET A CA 1
ATOM 1678 C C . MET A 1 203 ? -3.211 9.805 -4.388 1.00 94.75 203 MET A C 1
ATOM 1680 O O . MET A 1 203 ? -2.236 10.199 -3.752 1.00 94.75 203 MET A O 1
ATOM 1684 N N . LEU A 1 204 ? -4.439 10.285 -4.164 1.00 96.00 204 LEU A N 1
ATOM 1685 C CA . LEU A 1 204 ? -4.706 11.374 -3.218 1.00 96.00 204 LEU A CA 1
ATOM 1686 C C . LEU A 1 204 ? -4.296 11.030 -1.778 1.00 96.00 204 LEU A C 1
ATOM 1688 O O . LEU A 1 204 ? -3.915 11.919 -1.008 1.00 96.00 204 LEU A O 1
ATOM 1692 N N . LEU A 1 205 ? -4.409 9.760 -1.367 1.00 97.00 205 LEU A N 1
ATOM 1693 C CA . LEU A 1 205 ? -3.921 9.336 -0.055 1.00 97.00 205 LEU A CA 1
ATOM 1694 C C . LEU A 1 205 ? -2.390 9.313 -0.023 1.00 97.00 205 LEU A C 1
ATOM 1696 O O . LEU A 1 205 ? -1.797 9.751 0.965 1.00 97.00 205 LEU A O 1
ATOM 1700 N N . TRP A 1 206 ? -1.755 8.803 -1.077 1.00 96.06 206 TRP A N 1
ATOM 1701 C CA . TRP A 1 206 ? -0.302 8.708 -1.175 1.00 96.06 206 TRP A CA 1
ATOM 1702 C C . TRP A 1 206 ? 0.358 10.084 -1.161 1.00 96.06 206 TRP A C 1
ATOM 1704 O O . TRP A 1 206 ? 1.318 10.255 -0.414 1.00 96.06 206 TRP A O 1
ATOM 1714 N N . ASP A 1 207 ? -0.212 11.087 -1.832 1.00 95.00 207 ASP A N 1
ATOM 1715 C CA . ASP A 1 207 ? 0.255 12.479 -1.750 1.00 95.00 207 ASP A CA 1
ATOM 1716 C C . ASP A 1 207 ? 0.322 12.962 -0.298 1.00 95.00 207 ASP A C 1
ATOM 1718 O O . ASP A 1 207 ? 1.306 13.558 0.151 1.00 95.00 207 ASP A O 1
ATOM 1722 N N . LYS A 1 208 ? -0.714 12.649 0.489 1.00 95.50 208 LYS A N 1
ATOM 1723 C CA . LYS A 1 208 ? -0.768 13.016 1.908 1.00 95.50 208 LYS A CA 1
ATOM 1724 C C . LYS A 1 208 ? 0.251 12.251 2.739 1.00 95.50 208 LYS A C 1
ATOM 1726 O O . LYS A 1 208 ? 0.899 12.859 3.590 1.00 95.50 208 LYS A O 1
ATOM 1731 N N . LEU A 1 209 ? 0.409 10.950 2.496 1.00 94.38 209 LEU A N 1
ATOM 1732 C CA . LEU A 1 209 ? 1.408 10.124 3.174 1.00 94.38 209 LEU A CA 1
ATOM 1733 C C . LEU A 1 209 ? 2.824 10.640 2.899 1.00 94.38 209 LEU A C 1
ATOM 1735 O O . LEU A 1 209 ? 3.562 10.906 3.846 1.00 94.38 209 LEU A O 1
ATOM 1739 N N . ILE A 1 210 ? 3.160 10.884 1.633 1.00 91.75 210 ILE A N 1
ATOM 1740 C CA . ILE A 1 210 ? 4.460 11.414 1.213 1.00 91.75 210 ILE A CA 1
ATOM 1741 C C . ILE A 1 210 ? 4.694 12.798 1.827 1.00 91.75 210 ILE A C 1
ATOM 1743 O O . ILE A 1 210 ? 5.757 13.046 2.389 1.00 91.75 210 ILE A O 1
ATOM 1747 N N . SER A 1 211 ? 3.687 13.680 1.818 1.00 90.56 211 SER A N 1
ATOM 1748 C CA . SER A 1 211 ? 3.798 15.018 2.423 1.00 90.56 211 SER A CA 1
ATOM 1749 C C . SER A 1 211 ? 4.018 15.005 3.943 1.00 90.56 211 SER A C 1
ATOM 1751 O O . SER A 1 211 ? 4.430 16.010 4.521 1.00 90.56 211 SER A O 1
ATOM 1753 N N . SER A 1 212 ? 3.717 13.883 4.605 1.00 87.00 212 SER A N 1
ATOM 1754 C CA . SER A 1 212 ? 3.843 13.733 6.056 1.00 87.00 212 SER A CA 1
ATOM 1755 C C . SER A 1 212 ? 5.199 13.195 6.514 1.00 87.00 212 SER A C 1
ATOM 1757 O O . SER A 1 212 ? 5.495 13.247 7.715 1.00 87.00 212 SER A O 1
ATOM 1759 N N . GLU A 1 213 ? 6.027 12.718 5.580 1.00 81.38 213 GLU A N 1
ATOM 1760 C CA . GLU A 1 213 ? 7.375 12.248 5.880 1.00 81.38 213 GLU A CA 1
ATOM 1761 C C . GLU A 1 213 ? 8.298 13.429 6.224 1.00 81.38 213 GLU A C 1
ATOM 1763 O O . GLU A 1 213 ? 8.440 14.371 5.438 1.00 81.38 213 GLU A O 1
ATOM 1768 N N . PRO A 1 214 ? 8.966 13.417 7.391 1.00 75.25 214 PRO A N 1
ATOM 1769 C CA . PRO A 1 214 ? 9.978 14.414 7.706 1.00 75.25 214 PRO A CA 1
ATOM 1770 C C . PRO A 1 214 ? 11.191 14.250 6.786 1.00 75.25 214 PRO A C 1
ATOM 1772 O O . PRO A 1 214 ? 11.686 13.144 6.596 1.00 75.25 214 PRO A O 1
ATOM 1775 N N . ALA A 1 215 ? 11.752 15.364 6.311 1.00 63.47 215 ALA A N 1
ATOM 1776 C CA . ALA A 1 215 ? 12.903 15.353 5.402 1.00 63.47 215 ALA A CA 1
ATOM 1777 C C . ALA A 1 215 ? 14.161 14.638 5.954 1.00 63.47 215 ALA A C 1
ATOM 1779 O O . ALA A 1 215 ? 15.010 14.232 5.169 1.00 63.47 215 ALA A O 1
ATOM 1780 N N . ASN A 1 216 ? 14.280 14.466 7.281 1.00 54.09 216 ASN A N 1
ATOM 1781 C CA . ASN A 1 216 ? 15.484 13.969 7.961 1.00 54.09 216 ASN A CA 1
ATOM 1782 C C . ASN A 1 216 ? 15.193 12.835 8.968 1.00 54.09 216 ASN A C 1
ATOM 1784 O O . ASN A 1 216 ? 15.601 12.901 10.129 1.00 54.09 216 ASN A O 1
ATOM 1788 N N . CYS A 1 217 ? 14.482 11.785 8.560 1.00 51.38 217 CYS A N 1
ATOM 1789 C CA . CYS A 1 217 ? 14.327 10.583 9.386 1.00 51.38 217 CYS A CA 1
ATOM 1790 C C . CYS A 1 217 ? 15.533 9.637 9.231 1.00 51.38 217 CYS A C 1
ATOM 1792 O O . CYS A 1 217 ? 15.461 8.626 8.547 1.00 51.38 217 CYS A O 1
ATOM 1794 N N . THR A 1 218 ? 16.649 9.948 9.896 1.00 49.94 218 THR A N 1
ATOM 1795 C CA . THR A 1 218 ? 17.825 9.057 10.019 1.00 49.94 218 THR A CA 1
ATOM 1796 C C . THR A 1 218 ? 17.923 8.467 11.429 1.00 49.94 218 THR A C 1
ATOM 1798 O O . THR A 1 218 ? 18.951 8.581 12.098 1.00 49.94 218 THR A O 1
ATOM 1801 N N . GLY A 1 219 ? 16.822 7.903 11.927 1.00 54.59 219 GLY A N 1
ATOM 1802 C CA . GLY A 1 219 ? 16.754 7.279 13.248 1.00 54.59 219 GLY A CA 1
ATOM 1803 C C . GLY A 1 219 ? 16.285 5.823 13.175 1.00 54.59 219 GLY A C 1
ATOM 1804 O O . GLY A 1 219 ? 15.686 5.430 12.181 1.00 54.59 219 GLY A O 1
ATOM 1805 N N . PRO A 1 220 ? 16.501 5.024 14.236 1.00 53.62 220 PRO A N 1
ATOM 1806 C CA . PRO A 1 220 ? 15.997 3.651 14.336 1.00 53.62 220 PRO A CA 1
ATOM 1807 C C . PRO A 1 220 ? 14.477 3.582 14.579 1.00 53.62 220 PRO A C 1
ATOM 1809 O O . PRO A 1 220 ? 13.919 2.494 14.719 1.00 53.62 220 PRO A O 1
ATOM 1812 N N . GLU A 1 221 ? 13.803 4.732 14.695 1.00 63.59 221 GLU A N 1
ATOM 1813 C CA . GLU A 1 221 ? 12.348 4.785 14.806 1.00 63.59 221 GLU A CA 1
ATOM 1814 C C . GLU A 1 221 ? 11.699 4.414 13.468 1.00 63.59 221 GLU A C 1
ATOM 1816 O O . GLU A 1 221 ? 12.207 4.715 12.390 1.00 63.59 221 GLU A O 1
ATOM 1821 N N . LEU A 1 222 ? 10.552 3.746 13.555 1.00 68.44 222 LEU A N 1
ATOM 1822 C CA . LEU A 1 222 ? 9.737 3.401 12.398 1.00 68.44 222 LEU A CA 1
ATOM 1823 C C . LEU A 1 222 ? 9.347 4.677 11.634 1.00 68.44 222 LEU A C 1
ATOM 1825 O O . LEU A 1 222 ? 8.985 5.672 12.267 1.00 68.44 222 LEU A O 1
ATOM 1829 N N . SER A 1 223 ? 9.395 4.639 10.296 1.00 82.69 223 SER A N 1
ATOM 1830 C CA . SER A 1 223 ? 8.965 5.776 9.471 1.00 82.69 223 SER A CA 1
ATOM 1831 C C . SER A 1 223 ? 7.541 6.208 9.847 1.00 82.69 223 SER A C 1
ATOM 1833 O O . SER A 1 223 ? 6.678 5.382 10.179 1.00 82.69 223 SER A O 1
ATOM 1835 N N . HIS A 1 224 ? 7.303 7.522 9.816 1.00 87.88 224 HIS A N 1
ATOM 1836 C CA . HIS A 1 224 ? 5.998 8.096 10.123 1.00 87.88 224 HIS A CA 1
ATOM 1837 C C . HIS A 1 224 ? 4.916 7.549 9.190 1.00 87.88 224 HIS A C 1
ATOM 1839 O O . HIS A 1 224 ? 3.820 7.253 9.660 1.00 87.88 224 HIS A O 1
ATOM 1845 N N . MET A 1 225 ? 5.236 7.344 7.915 1.00 90.69 225 MET A N 1
ATOM 1846 C CA . MET A 1 225 ? 4.362 6.799 6.890 1.00 90.69 225 MET A CA 1
ATOM 1847 C C . MET A 1 225 ? 3.931 5.385 7.255 1.00 90.69 225 MET A C 1
ATOM 1849 O O . MET A 1 225 ? 2.738 5.092 7.236 1.00 90.69 225 MET A O 1
ATOM 1853 N N . VAL A 1 226 ? 4.864 4.533 7.685 1.00 91.94 226 VAL A N 1
ATOM 1854 C CA . VAL A 1 226 ? 4.549 3.160 8.106 1.00 91.94 226 VAL A CA 1
ATOM 1855 C C . VAL A 1 226 ? 3.579 3.149 9.294 1.00 91.94 226 VAL A C 1
ATOM 1857 O O . VAL A 1 226 ? 2.580 2.431 9.280 1.00 91.94 226 VAL A O 1
ATOM 1860 N N . GLU A 1 227 ? 3.813 3.981 10.312 1.00 93.00 227 GLU A N 1
ATOM 1861 C CA . GLU A 1 227 ? 2.883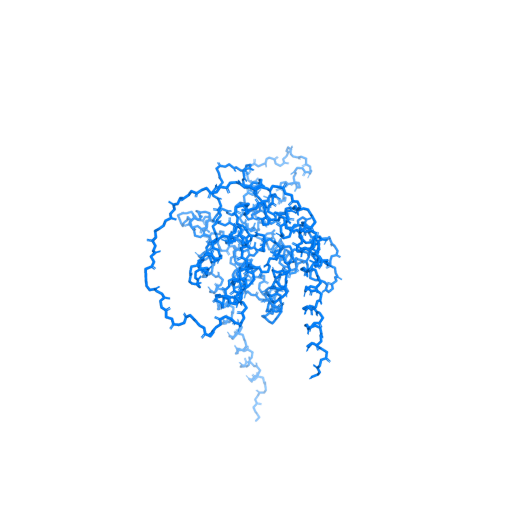 4.091 11.445 1.00 93.00 227 GLU A CA 1
ATOM 1862 C C . GLU A 1 227 ? 1.544 4.735 11.056 1.00 93.00 227 GLU A C 1
ATOM 1864 O O . GLU A 1 227 ? 0.500 4.351 11.586 1.00 93.00 227 GLU A O 1
ATOM 1869 N N . LEU A 1 228 ? 1.543 5.699 10.134 1.00 95.50 228 LEU A N 1
ATOM 1870 C 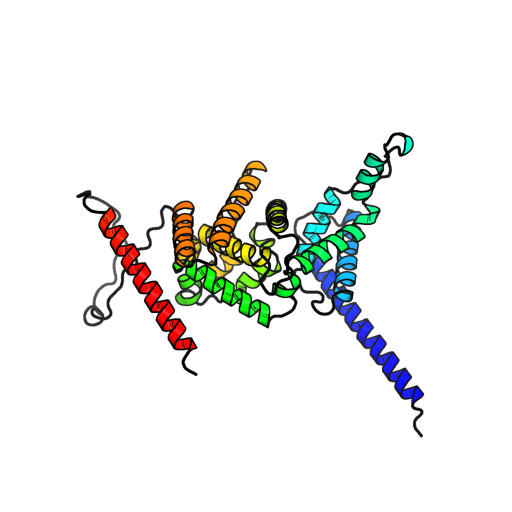CA . LEU A 1 228 ? 0.320 6.306 9.613 1.00 95.50 228 LEU A CA 1
ATOM 1871 C C . LEU A 1 228 ? -0.532 5.289 8.863 1.00 95.50 228 LEU A C 1
ATOM 1873 O O . LEU A 1 228 ? -1.741 5.273 9.086 1.00 95.50 228 LEU A O 1
ATOM 1877 N N . ILE A 1 229 ? 0.074 4.399 8.070 1.00 96.81 229 ILE A N 1
ATOM 1878 C CA . ILE A 1 229 ? -0.634 3.292 7.414 1.00 96.81 229 ILE A CA 1
ATOM 1879 C C . ILE A 1 229 ? -1.364 2.445 8.464 1.00 96.81 229 ILE A C 1
ATOM 1881 O O . ILE A 1 229 ? -2.543 2.162 8.279 1.00 96.81 229 ILE A O 1
ATOM 1885 N N . TYR A 1 230 ? -0.758 2.141 9.622 1.00 96.56 230 TYR A N 1
ATOM 1886 C CA . TYR A 1 230 ? -1.463 1.421 10.700 1.00 96.56 230 TYR A CA 1
ATOM 1887 C C . TYR A 1 230 ? -2.715 2.153 11.167 1.00 96.56 230 TYR A C 1
ATOM 1889 O O . TYR A 1 230 ? -3.774 1.545 11.320 1.00 96.56 230 TYR A O 1
ATOM 1897 N N . PHE A 1 231 ? -2.610 3.459 11.403 1.00 98.19 231 PHE A N 1
ATOM 1898 C CA . PHE A 1 231 ? -3.741 4.251 11.874 1.00 98.19 231 PHE A CA 1
ATOM 1899 C C . PHE A 1 231 ? -4.790 4.499 10.791 1.00 98.19 231 PHE A C 1
ATOM 1901 O O . PHE A 1 231 ? -5.956 4.703 11.129 1.00 98.19 231 PHE A O 1
ATOM 1908 N N . ILE A 1 232 ? -4.422 4.467 9.510 1.00 98.44 232 ILE A N 1
ATOM 1909 C CA . ILE A 1 232 ? -5.379 4.468 8.401 1.00 98.44 232 ILE A CA 1
ATOM 1910 C C . ILE A 1 232 ? -6.089 3.118 8.338 1.00 98.44 232 ILE A C 1
ATOM 1912 O O . ILE A 1 232 ? -7.314 3.103 8.374 1.00 98.44 232 ILE A O 1
ATOM 1916 N N . THR A 1 233 ? -5.368 1.997 8.394 1.00 98.44 233 THR A N 1
ATOM 1917 C CA . THR A 1 233 ? -5.964 0.654 8.452 1.00 98.44 233 THR A CA 1
ATOM 1918 C C . THR A 1 233 ? -6.925 0.510 9.634 1.00 98.44 233 THR A C 1
ATOM 1920 O O . THR A 1 233 ? -8.060 0.080 9.457 1.00 98.44 233 THR A O 1
ATOM 1923 N N . ILE A 1 234 ? -6.534 0.932 10.843 1.00 98.56 234 ILE A N 1
ATOM 1924 C CA . ILE A 1 234 ? -7.421 0.907 12.021 1.00 98.56 234 ILE A CA 1
ATOM 1925 C C . ILE A 1 234 ? -8.656 1.786 11.799 1.00 98.56 234 ILE A C 1
ATOM 1927 O O . ILE A 1 234 ? -9.761 1.407 12.180 1.00 98.56 234 ILE A O 1
ATOM 1931 N N . HIS A 1 235 ? -8.491 2.962 11.193 1.00 98.25 235 HIS A N 1
ATOM 1932 C CA . HIS A 1 235 ? -9.615 3.839 10.884 1.00 98.25 235 HIS A CA 1
ATOM 1933 C C . HIS A 1 235 ? -10.570 3.184 9.869 1.00 98.25 235 HIS A C 1
ATOM 1935 O O . HIS A 1 235 ? -11.776 3.175 10.109 1.00 98.25 235 HIS A O 1
ATOM 1941 N N . LEU A 1 236 ? -10.054 2.551 8.813 1.00 97.88 236 LEU A N 1
ATOM 1942 C CA . LEU A 1 236 ? -10.853 1.785 7.852 1.00 97.88 236 LEU A CA 1
ATOM 1943 C C . LEU A 1 236 ? -11.630 0.648 8.537 1.00 97.88 236 LEU A C 1
ATOM 1945 O O . LEU A 1 236 ? -12.823 0.490 8.278 1.00 97.88 236 LEU A O 1
ATOM 1949 N N . LEU A 1 237 ? -11.015 -0.080 9.477 1.00 98.06 237 LEU A N 1
ATOM 1950 C CA . LEU A 1 237 ? -11.716 -1.094 10.277 1.00 98.06 237 LEU A CA 1
ATOM 1951 C C . LEU A 1 237 ? -12.844 -0.499 11.129 1.00 98.06 237 LEU A C 1
ATOM 1953 O O . LEU A 1 237 ? -13.911 -1.096 11.241 1.00 98.06 237 LEU A O 1
ATOM 1957 N N . ILE A 1 238 ? -12.634 0.676 11.733 1.00 97.75 238 ILE A N 1
ATOM 1958 C CA . ILE A 1 238 ? -13.676 1.357 12.519 1.00 97.75 238 ILE A CA 1
ATOM 1959 C C . ILE A 1 238 ? -14.876 1.711 11.639 1.00 97.75 238 ILE A C 1
ATOM 1961 O O . ILE A 1 238 ? -16.006 1.617 12.113 1.00 97.75 238 ILE A O 1
ATOM 1965 N N . GLN A 1 239 ? -14.661 2.090 10.378 1.00 96.69 239 GLN A N 1
ATOM 1966 C CA . GLN A 1 239 ? -15.759 2.379 9.449 1.00 96.69 239 GLN A CA 1
ATOM 1967 C C . GLN A 1 239 ? -16.603 1.131 9.140 1.00 96.69 239 GLN A C 1
ATOM 1969 O O . GLN A 1 239 ? -17.811 1.259 8.996 1.00 96.69 239 GLN A O 1
ATOM 1974 N N . GLN A 1 240 ? -15.998 -0.062 9.144 1.00 96.50 240 GLN A N 1
ATOM 1975 C CA . GLN A 1 240 ? -16.676 -1.349 8.900 1.00 96.50 240 GLN A CA 1
ATOM 1976 C C . GLN A 1 240 ? -17.008 -2.112 10.190 1.00 96.50 240 GLN A C 1
ATOM 1978 O O . GLN A 1 240 ? -17.220 -3.325 10.186 1.00 96.50 240 GLN A O 1
ATOM 1983 N N . LYS A 1 241 ? -17.018 -1.428 11.342 1.00 96.44 241 LYS A N 1
ATOM 1984 C CA . LYS A 1 241 ? -17.143 -2.092 12.644 1.00 96.44 241 LYS A CA 1
ATOM 1985 C C . LYS A 1 241 ? -18.436 -2.888 12.783 1.00 96.44 241 LYS A C 1
ATOM 1987 O O . LYS A 1 241 ? -18.415 -3.952 13.397 1.00 96.44 241 LYS A O 1
ATOM 1992 N N . VAL A 1 242 ? -19.55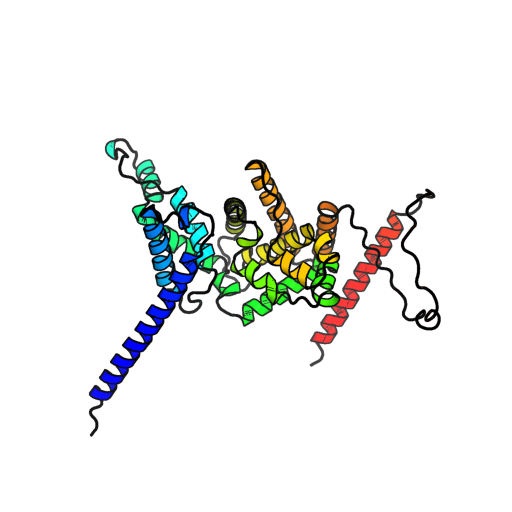1 -2.357 12.284 1.00 94.69 242 VAL A N 1
ATOM 1993 C CA . VAL A 1 242 ? -20.856 -3.029 12.369 1.00 94.69 242 VAL A CA 1
ATOM 1994 C C . VAL A 1 242 ? -20.792 -4.382 11.666 1.00 94.69 242 VAL A C 1
ATOM 1996 O O . VAL A 1 242 ? -21.122 -5.394 12.287 1.00 94.69 242 VAL A O 1
ATOM 1999 N N . ASP A 1 243 ? -20.276 -4.398 10.439 1.00 95.88 243 ASP A N 1
ATOM 2000 C CA . ASP A 1 243 ? -20.163 -5.606 9.630 1.00 95.88 243 ASP A CA 1
ATOM 2001 C C . ASP A 1 243 ? -19.209 -6.604 10.288 1.00 95.88 243 ASP A C 1
ATOM 2003 O O . ASP A 1 243 ? -19.648 -7.697 10.637 1.00 95.88 243 ASP A O 1
ATOM 2007 N N . ILE A 1 244 ? -17.983 -6.186 10.644 1.00 96.69 244 ILE A N 1
ATOM 2008 C CA . ILE A 1 244 ? -16.978 -7.035 11.321 1.00 96.69 244 ILE A CA 1
ATOM 2009 C C . ILE A 1 244 ? -17.554 -7.738 12.559 1.00 96.69 244 ILE A C 1
ATOM 2011 O O . ILE A 1 244 ? -17.305 -8.919 12.796 1.00 96.69 244 ILE A O 1
ATOM 2015 N N . VAL A 1 245 ? -18.313 -7.013 13.383 1.00 94.06 245 VAL A N 1
ATOM 2016 C CA . VAL A 1 245 ? -18.881 -7.544 14.631 1.00 94.06 245 VAL A CA 1
ATOM 2017 C C . VAL A 1 245 ? -19.972 -8.578 14.367 1.00 94.06 245 VAL A C 1
ATOM 2019 O O . VAL A 1 245 ? -20.108 -9.541 15.137 1.00 94.06 245 VAL A O 1
ATOM 2022 N N . SER A 1 246 ? -20.755 -8.361 13.313 1.00 93.69 246 SER A N 1
ATOM 2023 C CA . SER A 1 246 ? -21.875 -9.217 12.926 1.00 93.69 246 SER A CA 1
ATOM 2024 C C . SER A 1 246 ? -21.454 -10.449 12.121 1.00 93.69 246 SER A C 1
ATOM 2026 O O . SER A 1 246 ? -22.140 -11.465 12.202 1.00 93.69 246 SER A O 1
ATOM 2028 N N . SER A 1 247 ? -20.312 -10.391 11.435 1.00 95.38 247 SER A N 1
ATOM 2029 C CA . SER A 1 247 ? -19.794 -11.465 10.590 1.00 95.38 247 SER A CA 1
ATOM 2030 C C . SER A 1 247 ? -19.354 -12.712 11.364 1.00 95.38 247 SER A C 1
ATOM 2032 O O . SER A 1 247 ? -19.014 -12.670 12.560 1.00 95.38 247 SER A O 1
ATOM 2034 N N . ASP A 1 248 ? -19.325 -13.828 10.634 1.00 96.25 248 ASP A N 1
ATOM 2035 C CA . ASP A 1 248 ? -18.546 -15.017 10.966 1.00 96.25 248 ASP A CA 1
ATOM 2036 C C . ASP A 1 248 ? -17.119 -14.935 10.382 1.00 96.25 248 ASP A C 1
ATOM 2038 O O . ASP A 1 248 ? -16.686 -13.882 9.907 1.00 96.25 248 ASP A O 1
ATOM 2042 N N . PHE A 1 249 ? -16.350 -16.025 10.472 1.00 96.56 249 PHE A N 1
ATOM 2043 C CA . PHE A 1 249 ? -14.968 -16.055 9.986 1.00 96.56 249 PHE A CA 1
ATOM 2044 C C . PHE A 1 249 ? -14.870 -15.787 8.477 1.00 96.56 249 PHE A C 1
ATOM 2046 O O . PHE A 1 249 ? -14.057 -14.963 8.057 1.00 96.56 249 PHE A O 1
ATOM 2053 N N . SER A 1 250 ? -15.687 -16.472 7.674 1.00 96.50 250 SER A N 1
ATOM 2054 C CA . SER A 1 250 ? -15.608 -16.425 6.211 1.00 96.50 250 SER A CA 1
ATOM 2055 C C . SER A 1 250 ? -16.080 -15.075 5.687 1.00 96.50 250 SER A C 1
ATOM 2057 O O . SER A 1 250 ? -15.408 -14.473 4.848 1.00 96.50 250 SER A O 1
ATOM 2059 N N . ASP A 1 251 ? -17.185 -14.567 6.235 1.00 97.06 251 ASP A N 1
ATOM 2060 C CA . ASP A 1 251 ? -17.733 -13.260 5.885 1.00 97.06 251 ASP A CA 1
ATOM 2061 C C . ASP A 1 251 ? -16.757 -12.139 6.247 1.00 97.06 251 ASP A C 1
ATOM 2063 O O . ASP A 1 251 ? -16.514 -11.238 5.445 1.00 97.06 251 ASP A O 1
ATOM 2067 N N . CYS A 1 252 ? -16.144 -12.206 7.435 1.00 97.75 252 CYS A N 1
ATOM 2068 C CA . CYS A 1 252 ? -15.198 -11.189 7.882 1.00 97.75 252 CYS A CA 1
ATOM 2069 C C . CYS A 1 252 ? -13.908 -11.210 7.054 1.00 97.75 252 CYS A C 1
ATOM 2071 O O . CYS A 1 252 ? -13.423 -10.154 6.651 1.00 97.75 252 CYS A O 1
ATOM 2073 N N . LEU A 1 253 ? -13.364 -12.394 6.755 1.00 97.06 253 LEU A N 1
ATOM 2074 C CA . LEU A 1 253 ? -12.198 -12.506 5.881 1.00 97.06 253 LEU A CA 1
ATOM 2075 C C . LEU A 1 253 ? -12.517 -11.970 4.479 1.00 97.06 253 LEU A C 1
ATOM 2077 O O . LEU A 1 253 ? -11.730 -11.202 3.932 1.00 97.06 253 LEU A O 1
ATOM 2081 N N . SER A 1 254 ? -13.683 -12.309 3.925 1.00 96.94 254 SER A N 1
ATOM 2082 C CA . SER A 1 254 ? -14.122 -11.792 2.626 1.00 96.94 254 SER A CA 1
ATOM 2083 C C . SER A 1 254 ? -14.259 -10.266 2.631 1.00 96.94 254 SER A C 1
ATOM 2085 O O . SER A 1 254 ? -13.734 -9.613 1.730 1.00 96.94 254 SER A O 1
ATOM 2087 N N . LEU A 1 255 ? -14.872 -9.695 3.675 1.00 97.00 255 LEU A N 1
ATOM 2088 C CA . LEU A 1 255 ? -15.009 -8.249 3.881 1.00 97.00 255 LEU A CA 1
ATOM 2089 C C . LEU A 1 255 ? -13.648 -7.544 3.925 1.00 97.00 255 LEU A C 1
ATOM 2091 O O . LEU A 1 255 ? -13.481 -6.483 3.333 1.00 97.00 255 LEU A O 1
ATOM 2095 N N . LEU A 1 256 ? -12.667 -8.118 4.624 1.00 96.88 256 LEU A N 1
ATOM 2096 C CA . LEU A 1 256 ? -11.328 -7.535 4.726 1.00 96.88 256 LEU A CA 1
ATOM 2097 C C . LEU A 1 256 ? -10.550 -7.672 3.413 1.00 96.88 256 LEU A C 1
ATOM 2099 O O . LEU A 1 256 ? -9.844 -6.747 3.022 1.00 96.88 256 LEU A O 1
ATOM 2103 N N . LEU A 1 257 ? -10.699 -8.791 2.701 1.00 94.81 257 LEU A N 1
ATOM 2104 C CA . LEU A 1 257 ? -10.068 -8.988 1.396 1.00 94.81 257 LEU A CA 1
ATOM 2105 C C . LEU A 1 257 ? -10.728 -8.168 0.278 1.00 94.81 257 LEU A C 1
ATOM 2107 O O . LEU A 1 257 ? -10.061 -7.895 -0.720 1.00 94.81 257 LEU A O 1
ATOM 2111 N N . HIS A 1 258 ? -11.971 -7.724 0.456 1.00 94.12 258 HIS A N 1
ATOM 2112 C CA . HIS A 1 258 ? -12.723 -6.903 -0.495 1.00 94.12 258 HIS A CA 1
ATOM 2113 C C . HIS A 1 258 ? -13.351 -5.711 0.234 1.00 94.12 258 HIS A C 1
ATOM 2115 O O . HIS A 1 258 ? -14.573 -5.602 0.347 1.00 94.12 258 HIS A O 1
ATOM 2121 N N . TYR A 1 259 ? -12.493 -4.841 0.777 1.00 94.69 259 TYR A N 1
ATOM 2122 C CA . TYR A 1 259 ? -12.927 -3.713 1.594 1.00 94.69 259 TYR A CA 1
ATOM 2123 C C . TYR A 1 259 ? -13.926 -2.823 0.823 1.00 94.69 259 TYR A C 1
ATOM 2125 O O . TYR A 1 259 ? -13.608 -2.355 -0.274 1.00 94.69 259 TYR A O 1
ATOM 2133 N N . PRO A 1 260 ? -15.129 -2.563 1.367 1.00 92.81 260 PRO A N 1
ATOM 2134 C CA . PRO A 1 260 ? -16.148 -1.812 0.652 1.00 92.81 260 PRO A CA 1
ATOM 2135 C C . PRO A 1 260 ? -15.851 -0.309 0.713 1.00 92.81 260 PRO A C 1
ATOM 2137 O O . PRO A 1 260 ? -15.977 0.335 1.757 1.00 92.81 260 PRO A O 1
ATOM 2140 N N . ILE A 1 261 ? -15.497 0.263 -0.437 1.00 90.44 261 ILE A N 1
ATOM 2141 C CA . ILE A 1 261 ? -15.304 1.707 -0.612 1.00 90.44 261 ILE A CA 1
ATOM 2142 C C . ILE A 1 261 ? -16.574 2.344 -1.185 1.00 90.44 261 ILE A C 1
ATOM 2144 O O . ILE A 1 261 ? -17.184 1.793 -2.109 1.00 90.44 261 ILE A O 1
ATOM 2148 N N . PRO A 1 262 ? -16.994 3.518 -0.677 1.00 87.19 262 PRO A N 1
ATOM 2149 C CA . PRO A 1 262 ? -18.066 4.284 -1.295 1.00 87.19 262 PRO A CA 1
ATOM 2150 C C . PRO A 1 262 ? -17.716 4.658 -2.737 1.00 87.19 262 PRO A C 1
ATOM 2152 O O . PRO A 1 262 ? -16.635 5.170 -3.008 1.00 87.19 262 PRO A O 1
ATOM 2155 N N . LYS A 1 263 ? -18.660 4.492 -3.666 1.00 88.38 263 LYS A N 1
ATOM 2156 C CA . LYS A 1 263 ? -18.520 5.089 -5.000 1.00 88.38 263 LYS A CA 1
ATOM 2157 C C . LYS A 1 263 ? -18.631 6.605 -4.872 1.00 88.38 263 LYS A C 1
ATOM 2159 O O . LYS A 1 263 ? -19.609 7.085 -4.301 1.00 88.38 263 LYS A O 1
ATOM 2164 N N . PHE A 1 264 ? -17.667 7.346 -5.413 1.00 91.00 264 PHE A N 1
ATOM 2165 C CA . PHE A 1 264 ? -17.647 8.808 -5.365 1.00 91.00 264 PHE A CA 1
ATOM 2166 C C . PHE A 1 264 ? -18.271 9.396 -6.642 1.00 91.00 264 PHE A C 1
ATOM 2168 O O . PHE A 1 264 ? -17.678 9.285 -7.710 1.00 91.00 264 PHE A O 1
ATOM 2175 N N . PRO A 1 265 ? -19.448 10.049 -6.573 1.00 89.44 265 PRO A N 1
ATOM 2176 C CA . PRO A 1 265 ? -20.079 10.681 -7.734 1.00 89.44 265 PRO A CA 1
ATOM 2177 C C . PRO A 1 265 ? -19.311 11.887 -8.287 1.00 89.44 265 PRO A C 1
ATOM 2179 O O . PRO A 1 265 ? -19.556 12.295 -9.418 1.00 89.44 265 PRO A O 1
ATOM 2182 N N . SER A 1 266 ? -18.443 12.512 -7.483 1.00 92.88 266 SER A N 1
ATOM 2183 C CA . SER A 1 266 ? -17.648 13.668 -7.902 1.00 92.88 266 SER A CA 1
ATOM 2184 C C . SER A 1 266 ? -16.257 13.690 -7.253 1.00 92.88 266 SER A C 1
ATOM 2186 O O . SER A 1 266 ? -16.111 13.203 -6.123 1.00 92.88 266 SER A O 1
ATOM 2188 N N . PRO A 1 267 ? -15.256 14.324 -7.902 1.00 93.81 267 PRO A N 1
ATOM 2189 C CA . PRO A 1 267 ? -13.900 14.456 -7.357 1.00 93.81 267 PRO A CA 1
ATOM 2190 C C . PRO A 1 267 ? -13.868 15.106 -5.967 1.00 93.81 267 PRO A C 1
ATOM 2192 O O . PRO A 1 267 ? -13.181 14.638 -5.067 1.00 93.81 267 PRO A O 1
ATOM 2195 N N . THR A 1 268 ? -14.708 16.115 -5.723 1.00 95.44 268 THR A N 1
ATOM 2196 C CA . THR A 1 268 ? -14.783 16.789 -4.416 1.00 95.44 268 THR A CA 1
ATOM 2197 C C . THR A 1 268 ? -15.206 15.848 -3.283 1.00 95.44 268 THR A C 1
ATOM 2199 O O . THR A 1 268 ? -14.735 15.989 -2.156 1.00 95.44 268 THR A O 1
ATOM 2202 N N . GLN A 1 269 ? -16.095 14.881 -3.549 1.00 94.38 269 GLN A N 1
ATOM 2203 C CA . GLN A 1 269 ? -16.505 13.905 -2.532 1.00 94.38 269 GLN A CA 1
ATOM 2204 C C . GLN A 1 269 ? -15.382 12.912 -2.225 1.00 94.38 269 GLN A C 1
ATOM 2206 O O . GLN A 1 269 ? -15.157 12.595 -1.055 1.00 94.38 269 GLN A O 1
ATOM 2211 N N . ARG A 1 270 ? -14.646 12.485 -3.257 1.00 95.06 270 ARG A N 1
ATOM 2212 C CA . ARG A 1 270 ? -13.442 11.656 -3.127 1.00 95.06 270 ARG A CA 1
ATOM 2213 C C . ARG A 1 270 ? -12.377 12.360 -2.289 1.00 95.06 270 ARG A C 1
ATOM 2215 O O . ARG A 1 270 ? -11.924 11.825 -1.279 1.00 95.06 270 ARG A O 1
ATOM 2222 N N . GLU A 1 271 ? -12.040 13.598 -2.637 1.00 95.81 271 GLU A N 1
ATOM 2223 C CA . GLU A 1 271 ? -11.087 14.411 -1.879 1.00 95.81 271 GLU A CA 1
ATOM 2224 C C . GLU A 1 271 ? -11.532 14.600 -0.428 1.00 95.81 271 GLU A C 1
ATOM 2226 O O . GLU A 1 271 ? -10.731 14.456 0.495 1.00 95.81 271 GLU A O 1
ATOM 2231 N N . ALA A 1 272 ? -12.815 14.897 -0.193 1.00 96.50 272 ALA A N 1
ATOM 2232 C CA . ALA A 1 272 ? -13.357 15.038 1.154 1.00 96.50 272 ALA A CA 1
ATOM 2233 C C . ALA A 1 272 ? -13.236 13.735 1.961 1.00 96.50 272 ALA A C 1
ATOM 2235 O O . ALA A 1 272 ? -12.894 13.784 3.146 1.00 96.50 272 ALA A O 1
ATOM 2236 N N . PHE A 1 273 ? -13.478 12.577 1.340 1.00 95.88 273 PHE A N 1
ATOM 2237 C CA . PHE A 1 273 ? -13.272 11.273 1.967 1.00 95.88 273 PHE A CA 1
ATOM 2238 C C . PHE A 1 273 ? -11.806 11.073 2.365 1.00 95.88 273 PHE A C 1
ATOM 2240 O O . PHE A 1 273 ? -11.529 10.862 3.547 1.00 95.88 273 PHE A O 1
ATOM 2247 N N . VAL A 1 274 ? -10.867 11.236 1.427 1.00 97.06 274 VAL A N 1
ATOM 2248 C CA . VAL A 1 274 ? -9.427 11.060 1.682 1.00 97.06 274 VAL A CA 1
ATOM 2249 C C . VAL A 1 274 ? -8.923 12.052 2.736 1.00 97.06 274 VAL A C 1
ATOM 2251 O O . VAL A 1 274 ? -8.189 11.677 3.651 1.00 97.06 274 VAL A O 1
ATOM 2254 N N . ASN A 1 275 ? -9.357 13.314 2.671 1.00 97.38 275 ASN A N 1
ATOM 2255 C CA . ASN A 1 275 ? -9.036 14.342 3.663 1.00 97.38 275 ASN A CA 1
ATOM 2256 C C . ASN A 1 275 ? -9.500 13.942 5.067 1.00 97.38 275 ASN A C 1
ATOM 2258 O O . ASN A 1 275 ? -8.728 14.045 6.022 1.00 97.38 275 ASN A O 1
ATOM 2262 N N . ASN A 1 276 ? -10.741 13.469 5.203 1.00 97.25 276 ASN A N 1
ATOM 2263 C CA . ASN A 1 276 ? -11.283 13.023 6.484 1.00 97.25 276 ASN A CA 1
ATOM 2264 C C . ASN A 1 276 ? -10.561 11.778 7.007 1.00 97.25 276 ASN A C 1
ATOM 2266 O O . ASN A 1 276 ? -10.198 11.746 8.186 1.00 97.25 276 ASN A O 1
ATOM 2270 N N . LEU A 1 277 ? -10.332 10.791 6.132 1.00 97.50 277 LEU A N 1
ATOM 2271 C CA . LEU A 1 277 ? -9.612 9.559 6.437 1.00 97.50 277 LEU A CA 1
ATOM 2272 C C . LEU A 1 277 ? -8.226 9.883 7.002 1.00 97.50 277 LEU A C 1
ATOM 2274 O O . LEU A 1 277 ? -7.921 9.527 8.142 1.00 97.50 277 LEU A O 1
ATOM 2278 N N . PHE A 1 278 ? -7.437 10.643 6.242 1.00 98.00 278 PHE A N 1
ATOM 2279 C CA . PHE A 1 278 ? -6.075 11.011 6.603 1.00 98.00 278 PHE A CA 1
ATOM 2280 C C . PHE A 1 278 ? -6.017 11.870 7.869 1.00 98.00 278 PHE A C 1
ATOM 2282 O O . PHE A 1 278 ? -5.233 11.591 8.773 1.00 98.00 278 PHE A O 1
ATOM 2289 N N . HIS A 1 279 ? -6.863 12.895 7.988 1.00 97.56 279 HIS A N 1
ATOM 2290 C CA . HIS A 1 279 ? -6.842 13.804 9.136 1.00 97.56 279 HIS A CA 1
ATOM 2291 C C . HIS A 1 279 ? -7.207 13.108 10.458 1.00 97.56 279 HIS A C 1
ATOM 2293 O O . HIS A 1 279 ? -6.582 13.364 11.494 1.00 97.56 279 HIS A O 1
ATOM 2299 N N . ASP A 1 280 ? -8.199 12.216 10.453 1.00 97.94 280 ASP A N 1
ATOM 2300 C CA . ASP A 1 280 ? -8.553 11.438 11.641 1.00 97.94 280 ASP A CA 1
ATOM 2301 C C . ASP A 1 280 ? -7.450 10.433 12.012 1.00 97.94 280 ASP A C 1
ATOM 2303 O O . ASP A 1 280 ? -7.116 10.298 13.196 1.00 97.94 280 ASP A O 1
ATOM 2307 N N . SER A 1 281 ? -6.817 9.802 11.022 1.00 98.12 281 SER A N 1
ATOM 2308 C CA . SER A 1 281 ? -5.680 8.902 11.239 1.00 98.12 281 SER A CA 1
ATOM 2309 C C . SER A 1 281 ? -4.432 9.642 11.731 1.00 98.12 281 SER A C 1
ATOM 2311 O O . SER A 1 281 ? -3.772 9.181 12.662 1.00 98.12 281 SER A O 1
ATOM 2313 N N . LEU A 1 282 ? -4.166 10.854 11.242 1.00 96.94 282 LEU A N 1
ATOM 2314 C CA . LEU A 1 282 ? -3.098 11.723 11.744 1.00 96.94 282 LEU A CA 1
ATOM 2315 C C . LEU A 1 282 ? -3.342 12.126 13.210 1.00 96.94 282 LEU A C 1
ATOM 2317 O O . LEU A 1 282 ? -2.420 12.214 14.031 1.00 96.94 282 LEU A O 1
ATOM 2321 N N . LYS A 1 283 ? -4.608 12.316 13.601 1.00 97.38 283 LYS A N 1
ATOM 2322 C CA . LYS A 1 283 ? -4.976 12.567 15.000 1.00 97.38 283 LYS A CA 1
ATOM 2323 C C . LYS A 1 283 ? -4.788 11.347 15.898 1.00 97.38 283 LYS A C 1
ATOM 2325 O O . LYS A 1 283 ? -4.467 11.561 17.071 1.00 97.38 283 LYS A O 1
ATOM 2330 N N . LEU A 1 284 ? -4.964 10.125 15.396 1.00 97.50 284 LEU A N 1
ATOM 2331 C CA . LEU A 1 284 ? -4.570 8.907 16.113 1.00 97.50 284 LEU A CA 1
ATOM 2332 C C . LEU A 1 284 ? -3.043 8.834 16.243 1.00 97.50 284 LEU A C 1
ATOM 2334 O O . LEU A 1 284 ? -2.527 8.720 17.355 1.00 97.50 284 LEU A O 1
ATOM 2338 N N . PHE A 1 285 ? -2.322 9.031 15.138 1.00 96.12 285 PHE A N 1
ATOM 2339 C CA . PHE A 1 285 ? -0.860 9.015 15.090 1.00 96.12 285 PHE A CA 1
ATOM 2340 C C . PHE A 1 285 ? -0.208 10.017 16.055 1.00 96.12 285 PHE A C 1
ATOM 2342 O O . PHE A 1 285 ? 0.710 9.672 16.802 1.00 96.12 285 PHE A O 1
ATOM 2349 N N . SER A 1 286 ? -0.723 11.247 16.144 1.00 95.12 286 SER A N 1
ATOM 2350 C CA . SER A 1 286 ? -0.229 12.246 17.113 1.00 95.12 286 SER A CA 1
ATOM 2351 C C . SER A 1 286 ? -0.412 11.823 18.580 1.00 95.12 286 SER A C 1
ATOM 2353 O O . SER A 1 286 ? 0.271 12.335 19.467 1.00 95.12 286 SER A O 1
ATOM 2355 N N . LYS A 1 287 ? -1.313 10.871 18.862 1.00 95.44 287 LYS A N 1
ATOM 2356 C CA . LYS A 1 287 ? -1.612 10.348 20.207 1.00 95.44 287 LYS A CA 1
ATOM 2357 C C . LYS A 1 287 ? -0.991 8.979 20.475 1.00 95.44 287 LYS A C 1
ATOM 2359 O O . LYS A 1 287 ? -1.151 8.473 21.581 1.00 95.44 287 LYS A O 1
ATOM 2364 N N . ARG A 1 288 ? -0.232 8.408 19.532 1.00 93.88 288 ARG A N 1
ATOM 2365 C CA . ARG A 1 288 ? 0.315 7.038 19.603 1.00 93.88 288 ARG A CA 1
ATOM 2366 C C . ARG A 1 288 ? 1.143 6.715 20.851 1.00 93.88 288 ARG A C 1
ATOM 2368 O O . ARG A 1 288 ? 1.220 5.558 21.244 1.00 93.88 288 ARG A O 1
ATOM 2375 N N . ARG A 1 289 ? 1.748 7.731 21.479 1.00 92.88 289 ARG A N 1
ATOM 2376 C CA . ARG A 1 289 ? 2.555 7.605 22.709 1.00 92.88 289 ARG A CA 1
ATOM 2377 C C . ARG A 1 289 ? 1.729 7.700 24.006 1.00 92.88 289 ARG A C 1
ATOM 2379 O O . ARG A 1 289 ? 2.293 7.625 25.089 1.00 92.88 289 ARG A O 1
ATOM 2386 N N . HIS A 1 290 ? 0.411 7.895 23.918 1.00 95.50 290 HIS A N 1
ATOM 2387 C CA . HIS A 1 290 ? -0.478 8.102 25.063 1.00 95.50 290 HIS A CA 1
ATOM 2388 C C . HIS A 1 290 ? -1.707 7.188 24.980 1.00 95.50 290 HIS A C 1
ATOM 2390 O O . HIS A 1 290 ? -2.741 7.585 24.443 1.00 95.50 290 HIS A O 1
ATOM 2396 N N . ASP A 1 291 ? -1.623 5.997 25.573 1.00 95.44 291 ASP A N 1
ATOM 2397 C CA . ASP A 1 291 ? -2.649 4.946 25.472 1.00 95.44 291 ASP A CA 1
ATOM 2398 C C . ASP A 1 291 ? -4.069 5.428 25.807 1.00 95.44 291 ASP A C 1
ATOM 2400 O O . ASP A 1 291 ? -5.008 5.144 25.070 1.00 95.44 291 ASP A O 1
ATOM 2404 N N . ILE A 1 292 ? -4.225 6.224 26.871 1.00 94.50 292 ILE A N 1
ATOM 2405 C CA . ILE A 1 292 ? -5.533 6.768 27.275 1.00 94.50 292 ILE A CA 1
ATOM 2406 C C . ILE A 1 292 ? -6.087 7.716 26.204 1.00 94.50 292 ILE A C 1
ATOM 2408 O O . ILE A 1 292 ? -7.242 7.592 25.812 1.00 94.50 292 ILE A O 1
ATOM 2412 N N . LYS A 1 293 ? -5.260 8.636 25.689 1.00 96.31 293 LYS A N 1
ATOM 2413 C CA . LYS A 1 293 ? -5.686 9.587 24.648 1.00 96.31 293 LYS A CA 1
ATOM 2414 C C . LYS A 1 293 ? -5.999 8.873 23.334 1.00 96.31 293 LYS A C 1
ATOM 2416 O O . LYS A 1 293 ? -6.865 9.322 22.586 1.00 96.31 293 LYS A O 1
ATOM 2421 N N . LEU A 1 294 ? -5.273 7.795 23.042 1.00 95.75 294 LEU A N 1
ATOM 2422 C CA . LEU A 1 294 ? -5.485 6.974 21.859 1.00 95.75 294 LEU A CA 1
ATOM 2423 C C . LEU A 1 294 ? -6.835 6.245 21.939 1.00 95.75 294 LEU 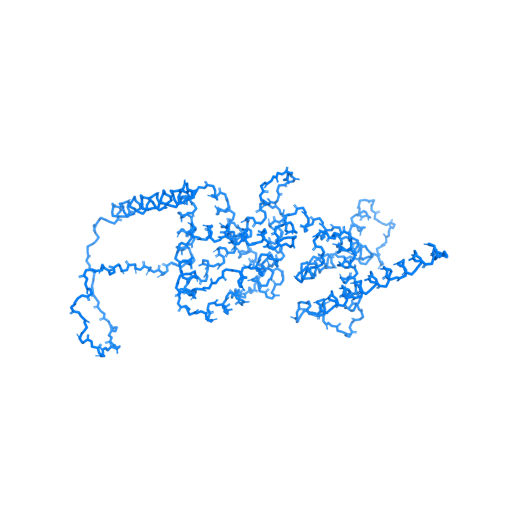A C 1
ATOM 2425 O O . LEU A 1 294 ? -7.630 6.354 21.008 1.00 95.75 294 LEU A O 1
ATOM 2429 N N . TYR A 1 295 ? -7.131 5.619 23.083 1.00 97.12 295 TYR A N 1
ATOM 2430 C CA . TYR A 1 295 ? -8.431 5.004 23.371 1.00 97.12 295 TYR A CA 1
ATOM 2431 C C . TYR A 1 295 ? -9.581 6.018 23.303 1.00 97.12 295 TYR A C 1
ATOM 2433 O O . TYR A 1 295 ? -10.561 5.805 22.593 1.00 97.12 295 TYR A O 1
ATOM 2441 N N . GLU A 1 296 ? -9.453 7.163 23.982 1.00 96.75 296 GLU A N 1
ATOM 2442 C CA . GLU A 1 296 ? -10.472 8.222 23.967 1.00 96.75 296 GLU A CA 1
ATOM 2443 C C . GLU A 1 296 ? -10.768 8.712 22.543 1.00 96.75 296 GLU A C 1
ATOM 2445 O O . GLU A 1 296 ? -11.926 8.953 22.191 1.00 96.75 296 GLU A O 1
ATOM 2450 N N . TYR A 1 297 ? -9.738 8.847 21.700 1.00 97.75 297 TYR A N 1
ATOM 2451 C CA . TYR A 1 297 ? -9.931 9.231 20.304 1.00 97.75 297 TYR A CA 1
ATOM 2452 C C . TYR A 1 297 ? -10.568 8.107 19.477 1.00 97.75 297 TYR A C 1
ATOM 2454 O O . TYR A 1 297 ? -11.459 8.388 18.679 1.00 97.75 297 TYR A O 1
ATOM 2462 N N . GLY A 1 298 ? -10.199 6.846 19.714 1.00 97.12 298 GLY A N 1
ATOM 2463 C CA . GLY A 1 298 ? -10.862 5.683 19.117 1.00 97.12 298 GLY A CA 1
ATOM 2464 C C . GLY A 1 298 ? -12.359 5.622 19.434 1.00 97.12 298 GLY A C 1
ATOM 2465 O O . GLY A 1 298 ? -13.176 5.423 18.535 1.00 97.12 298 GLY A O 1
ATOM 2466 N N . VAL A 1 299 ? -12.754 5.915 20.679 1.00 95.56 299 VAL A N 1
ATOM 2467 C CA . VAL A 1 299 ? -14.170 6.046 21.077 1.00 95.56 299 VAL A CA 1
ATOM 2468 C C . VAL A 1 299 ? -14.857 7.197 20.332 1.00 95.56 299 VAL A C 1
ATOM 2470 O O . VAL A 1 299 ? -16.004 7.068 19.906 1.00 95.56 299 VAL A O 1
ATOM 2473 N N . ARG A 1 300 ? -14.172 8.330 20.132 1.00 96.31 300 ARG A N 1
ATOM 2474 C CA . ARG A 1 300 ? -14.718 9.452 19.349 1.00 96.31 300 ARG A CA 1
ATOM 2475 C C . ARG A 1 300 ? -14.929 9.089 17.881 1.00 96.31 300 ARG A C 1
ATOM 2477 O O . ARG A 1 300 ? -15.971 9.451 17.343 1.00 96.31 300 ARG A O 1
ATOM 2484 N N . LEU A 1 301 ? -13.988 8.380 17.257 1.00 96.56 301 LEU A N 1
ATOM 2485 C CA . LEU A 1 301 ? -14.146 7.887 15.885 1.00 96.56 301 LEU A CA 1
ATOM 2486 C C . LEU A 1 301 ? -15.304 6.898 15.792 1.00 96.56 301 LEU A C 1
ATOM 2488 O O . LEU A 1 301 ? -16.150 7.033 14.918 1.00 96.56 301 LEU A O 1
ATOM 2492 N N . ASN A 1 302 ? -15.415 5.982 16.750 1.00 95.31 302 ASN A N 1
ATOM 2493 C CA . ASN A 1 302 ? -16.553 5.076 16.835 1.00 95.31 302 ASN A CA 1
ATOM 2494 C C . ASN A 1 302 ? -17.890 5.816 16.892 1.00 95.31 302 ASN A C 1
ATOM 2496 O O . ASN A 1 302 ? -18.790 5.486 16.137 1.00 95.31 302 ASN A O 1
ATOM 2500 N N . ASN A 1 303 ? -18.015 6.851 17.723 1.00 94.25 303 ASN A N 1
ATOM 2501 C CA . ASN A 1 303 ? -19.247 7.641 17.784 1.00 94.25 303 ASN A CA 1
ATOM 2502 C C . ASN A 1 303 ? -19.509 8.435 16.492 1.00 94.25 303 ASN A C 1
ATOM 2504 O O . ASN A 1 303 ? -20.663 8.707 16.179 1.00 94.25 303 ASN A O 1
ATOM 2508 N N . LYS A 1 304 ? -18.454 8.823 15.760 1.00 95.50 304 LYS A N 1
ATOM 2509 C CA . LYS A 1 304 ? -18.555 9.533 14.477 1.00 95.50 304 LYS A CA 1
ATOM 2510 C C . LYS A 1 304 ? -19.049 8.612 13.358 1.00 95.50 304 LYS A C 1
ATOM 2512 O O . LYS A 1 304 ? -19.950 9.006 12.629 1.00 95.50 304 LYS A O 1
ATOM 2517 N N . TYR A 1 305 ? -18.469 7.419 13.230 1.00 94.69 305 TYR A N 1
ATOM 2518 C CA . TYR A 1 305 ? -18.740 6.502 12.114 1.00 94.69 305 TYR A CA 1
ATOM 2519 C C . TYR A 1 305 ? -19.807 5.445 12.432 1.00 94.69 305 TYR A C 1
ATOM 2521 O O . TYR A 1 305 ? -20.462 4.951 11.527 1.00 94.69 305 TYR A O 1
ATOM 2529 N N . ASN A 1 306 ? -20.047 5.149 13.713 1.00 93.81 306 ASN A N 1
ATOM 2530 C CA . ASN A 1 306 ? -21.006 4.142 14.185 1.00 93.81 306 ASN A CA 1
ATOM 2531 C C . ASN A 1 306 ? -21.947 4.698 15.284 1.00 93.81 306 ASN A C 1
ATOM 2533 O O . ASN A 1 306 ? -22.056 4.102 16.360 1.00 93.81 306 ASN A O 1
ATOM 2537 N N . PRO A 1 307 ? -22.651 5.830 15.067 1.00 88.62 307 PRO A N 1
ATOM 2538 C CA . PRO A 1 307 ? -23.428 6.515 16.111 1.00 88.62 307 PRO A CA 1
ATOM 2539 C C . PRO A 1 307 ? -24.571 5.674 16.714 1.00 88.62 307 PRO A C 1
ATOM 2541 O O . PRO A 1 307 ? -25.000 5.930 17.839 1.00 88.62 307 PRO A O 1
ATOM 2544 N N . GLY A 1 308 ? -25.074 4.673 15.981 1.00 79.75 308 GLY A N 1
ATOM 2545 C CA . GLY A 1 308 ? -26.160 3.787 16.417 1.00 79.75 308 GLY A CA 1
ATOM 2546 C C . GLY A 1 308 ? -25.714 2.531 17.174 1.00 79.75 308 GLY A C 1
ATOM 2547 O O . GLY A 1 308 ? -26.556 1.826 17.731 1.00 79.75 308 GLY A O 1
ATOM 2548 N N . LEU A 1 309 ? -24.413 2.232 17.218 1.00 82.94 309 LEU A N 1
ATOM 2549 C CA . LEU A 1 309 ? -23.914 0.968 17.754 1.00 82.94 309 LEU A CA 1
ATOM 2550 C C . LEU A 1 309 ? -23.809 1.021 19.289 1.00 82.94 309 LEU A C 1
ATOM 2552 O O . LEU A 1 309 ? -22.834 1.516 19.854 1.00 82.94 309 LEU A O 1
ATOM 2556 N N . LYS A 1 310 ? -24.815 0.479 19.988 1.00 73.75 310 LYS A N 1
ATOM 2557 C CA . LYS A 1 310 ? -24.790 0.301 21.451 1.00 73.75 310 LYS A CA 1
ATOM 2558 C C . LYS A 1 310 ? -24.304 -1.100 21.811 1.00 73.75 310 LYS A C 1
ATOM 2560 O O . LYS A 1 310 ? -25.081 -2.048 21.830 1.00 73.75 310 LYS A O 1
ATOM 2565 N N . ILE A 1 311 ? -23.025 -1.229 22.147 1.00 65.19 311 ILE A N 1
ATOM 2566 C CA . ILE A 1 311 ? -22.466 -2.497 22.631 1.00 65.19 311 ILE A CA 1
ATOM 2567 C C . ILE A 1 311 ? -22.773 -2.620 24.129 1.00 65.19 311 ILE A C 1
ATOM 2569 O O . ILE A 1 311 ? -22.129 -1.977 24.961 1.00 65.19 311 ILE A O 1
ATOM 2573 N N . SER A 1 312 ? -23.773 -3.432 24.480 1.00 53.03 312 SER A N 1
ATOM 2574 C CA . SER A 1 312 ? -24.023 -3.836 25.868 1.00 53.03 312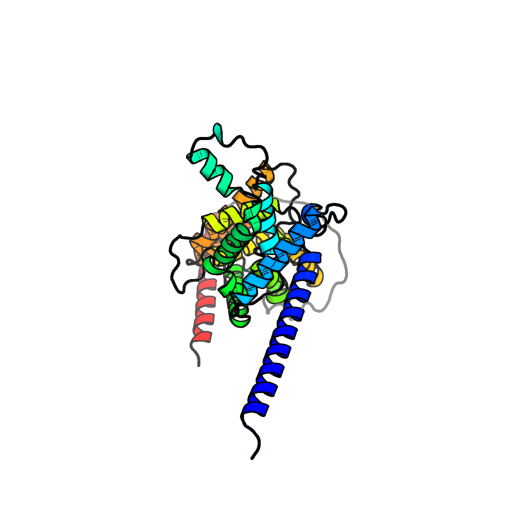 SER A CA 1
ATOM 2575 C C . SER A 1 312 ? -23.203 -5.085 26.178 1.00 53.03 312 SER A C 1
ATOM 2577 O O . SER A 1 312 ? -23.461 -6.155 25.633 1.00 53.03 312 SER A O 1
ATOM 2579 N N . ILE A 1 313 ? -22.200 -4.960 27.045 1.00 50.41 313 ILE A N 1
ATOM 2580 C CA . ILE A 1 313 ? -21.450 -6.116 27.542 1.00 50.41 313 ILE A CA 1
ATOM 2581 C C . ILE A 1 313 ? -22.223 -6.674 28.738 1.00 50.41 313 ILE A C 1
ATOM 2583 O O . ILE A 1 313 ? -22.016 -6.238 29.872 1.00 50.41 313 ILE A O 1
ATOM 2587 N N . THR A 1 314 ? -23.128 -7.622 28.494 1.00 38.41 314 THR A N 1
ATOM 2588 C CA . THR A 1 314 ? -23.766 -8.374 29.579 1.00 38.41 314 THR A CA 1
ATOM 2589 C C . THR A 1 314 ? -22.757 -9.388 30.110 1.00 38.41 314 THR A C 1
ATOM 2591 O O . THR A 1 314 ? -22.497 -10.417 29.491 1.00 38.41 314 THR A O 1
ATOM 2594 N N . TYR A 1 315 ? -22.149 -9.088 31.256 1.00 38.44 315 TYR A N 1
ATOM 2595 C CA . TYR A 1 315 ? -21.347 -10.062 31.987 1.00 38.44 315 TYR A CA 1
ATOM 2596 C C . TYR A 1 315 ? -22.295 -11.073 32.634 1.00 38.44 315 TYR A C 1
ATOM 2598 O O . TYR A 1 315 ? -22.937 -10.753 33.629 1.00 38.44 315 TYR A O 1
ATOM 2606 N N . ARG A 1 316 ? -22.377 -12.295 32.098 1.00 37.03 316 ARG A N 1
ATOM 2607 C CA . ARG A 1 316 ? -22.889 -13.421 32.889 1.00 37.03 316 ARG A CA 1
ATOM 2608 C C . ARG A 1 316 ? -21.827 -13.753 33.931 1.00 37.03 316 ARG A C 1
ATOM 2610 O O . ARG A 1 316 ? -20.717 -14.148 33.569 1.00 37.03 316 ARG A O 1
ATOM 2617 N N . SER A 1 317 ? -22.121 -13.521 35.209 1.00 31.86 317 SER A N 1
ATOM 2618 C CA . SER A 1 317 ? -21.260 -14.015 36.277 1.00 31.86 317 SER A CA 1
ATOM 2619 C C . SER A 1 317 ? -21.299 -15.540 36.252 1.00 31.86 317 SER A C 1
ATOM 2621 O O . SER A 1 317 ? -22.339 -16.163 36.052 1.00 31.86 317 SER A O 1
ATOM 2623 N N . SER A 1 318 ? -20.152 -16.165 36.486 1.00 38.53 318 SER A N 1
ATOM 2624 C CA . SER A 1 318 ? -19.997 -17.620 36.586 1.00 38.53 318 SER A CA 1
ATOM 2625 C C . SER A 1 318 ? -20.736 -18.249 37.782 1.00 38.53 318 SER A C 1
ATOM 2627 O O . SER A 1 318 ? -20.527 -19.420 38.073 1.00 38.53 318 SER A O 1
ATOM 2629 N N . SER A 1 319 ? -21.590 -17.492 38.479 1.00 36.69 319 SER A N 1
ATOM 2630 C CA . SER A 1 319 ? -22.416 -17.943 39.602 1.00 36.69 319 SER A CA 1
ATOM 2631 C C . SER A 1 319 ? -23.820 -18.410 39.197 1.00 36.69 319 SER A C 1
ATOM 2633 O O . SER A 1 319 ? -24.519 -18.946 40.043 1.00 36.69 319 SER A O 1
ATOM 2635 N N . GLU A 1 320 ? -24.242 -18.231 37.940 1.00 38.22 320 GLU A N 1
ATOM 2636 C CA . GLU A 1 320 ? -25.593 -18.610 37.469 1.00 38.22 320 GLU A CA 1
ATOM 2637 C C . GLU A 1 320 ? -25.610 -19.856 36.562 1.00 38.22 320 GLU A C 1
ATOM 2639 O O . GLU A 1 320 ? -26.608 -20.159 35.913 1.00 38.22 320 GLU A O 1
ATOM 2644 N N . LEU A 1 321 ? -24.510 -20.615 36.513 1.00 37.44 321 LEU A N 1
ATOM 2645 C CA . LEU A 1 321 ? -24.398 -21.826 35.688 1.00 37.44 321 LEU A CA 1
ATOM 2646 C C . LEU A 1 321 ? -24.999 -23.093 36.327 1.00 37.44 321 LEU A C 1
ATOM 2648 O O . LEU A 1 321 ? -24.877 -24.161 35.733 1.00 37.44 321 LEU A O 1
ATOM 2652 N N . SER A 1 322 ? -25.650 -23.013 37.494 1.00 38.44 322 SER A N 1
ATOM 2653 C CA . SER A 1 322 ? -26.174 -24.210 38.172 1.00 38.44 322 SER A CA 1
ATOM 2654 C C . SER A 1 322 ? -27.667 -24.498 38.006 1.00 38.44 322 SER A C 1
ATOM 2656 O O . SER A 1 322 ? -28.043 -25.615 38.328 1.00 38.44 322 SER A O 1
ATOM 2658 N N . ASP A 1 323 ? -28.513 -23.600 37.479 1.00 34.38 323 ASP A N 1
ATOM 2659 C CA . ASP A 1 323 ? -29.979 -23.815 37.583 1.00 34.38 323 ASP A CA 1
ATOM 2660 C C . ASP A 1 323 ? -30.836 -23.512 36.341 1.00 34.38 323 ASP A C 1
ATOM 2662 O O . ASP A 1 323 ? -32.051 -23.369 36.438 1.00 34.38 323 ASP A O 1
ATOM 2666 N N . SER A 1 324 ? -30.268 -23.467 35.134 1.00 35.31 324 SER A N 1
ATOM 2667 C CA . SER A 1 324 ? -31.086 -23.255 33.919 1.00 35.31 324 SER A CA 1
ATOM 2668 C C . SER A 1 324 ? -30.726 -24.147 32.730 1.00 35.31 324 SER A C 1
ATOM 2670 O O . SER A 1 324 ? -30.863 -23.768 31.571 1.00 35.31 324 SER A O 1
ATOM 2672 N N . ALA A 1 325 ? -30.367 -25.403 33.009 1.00 32.56 325 ALA A N 1
ATOM 2673 C CA . ALA A 1 325 ? -30.445 -26.485 32.027 1.00 32.56 325 ALA A CA 1
ATOM 2674 C C . ALA A 1 325 ? -31.837 -27.145 32.063 1.00 32.56 325 ALA A C 1
ATOM 2676 O O . ALA A 1 325 ? -31.957 -28.328 32.368 1.00 32.56 325 ALA A O 1
ATOM 2677 N N . ARG A 1 326 ? -32.901 -26.370 31.810 1.00 35.91 326 ARG A N 1
ATOM 2678 C CA . ARG A 1 326 ? -34.247 -26.860 31.449 1.00 35.91 326 ARG A CA 1
ATOM 2679 C C . ARG A 1 326 ? -35.148 -25.676 31.082 1.00 35.91 326 ARG A C 1
ATOM 2681 O O . ARG A 1 326 ? -35.313 -24.765 31.883 1.00 35.91 326 ARG A O 1
ATOM 2688 N N . SER A 1 327 ? -35.772 -25.765 29.904 1.00 28.34 327 SER A N 1
ATOM 2689 C CA . SER A 1 327 ? -36.634 -24.762 29.242 1.00 28.34 327 SER A CA 1
ATOM 2690 C C . SER A 1 327 ? -35.829 -23.633 28.558 1.00 28.34 327 SER A C 1
ATOM 2692 O O . SER A 1 327 ? -34.938 -23.063 29.165 1.00 28.34 327 SER A O 1
ATOM 2694 N N . SER A 1 328 ? -36.004 -23.270 27.287 1.00 30.30 328 SER A N 1
ATOM 2695 C CA . SER A 1 328 ? -37.104 -23.526 26.359 1.00 30.30 328 SER A CA 1
ATOM 2696 C C . SER A 1 328 ? -36.611 -23.335 24.923 1.00 30.30 328 SER A C 1
ATOM 2698 O O . SER A 1 328 ? -35.907 -22.374 24.619 1.00 30.30 328 SER A O 1
ATOM 2700 N N . ILE A 1 329 ? -37.025 -24.254 24.056 1.00 36.12 329 ILE A N 1
ATOM 2701 C CA . ILE A 1 329 ? -37.385 -23.951 22.669 1.00 36.12 329 ILE A CA 1
ATOM 2702 C C . ILE A 1 329 ? -38.582 -22.980 22.710 1.00 36.12 329 ILE A C 1
ATOM 2704 O O . ILE A 1 329 ? -39.352 -23.023 23.665 1.00 36.12 329 ILE A O 1
ATOM 2708 N N . ASP A 1 330 ? -38.701 -22.130 21.688 1.00 27.23 330 ASP A N 1
ATOM 2709 C CA . ASP A 1 330 ? -39.681 -21.040 21.505 1.00 27.23 330 ASP A CA 1
ATOM 2710 C C . ASP A 1 330 ? -39.279 -19.744 22.239 1.00 27.23 330 ASP A C 1
ATOM 2712 O O . ASP A 1 330 ? -39.069 -19.720 23.442 1.00 27.23 330 ASP A O 1
ATOM 2716 N N . SER A 1 331 ? -39.154 -18.568 21.625 1.00 28.89 331 SER A N 1
ATOM 2717 C CA . SER A 1 331 ? -39.955 -18.012 20.540 1.00 28.89 331 SER A CA 1
ATOM 2718 C C . SER A 1 331 ? -39.289 -16.724 20.027 1.00 28.89 331 SER A C 1
ATOM 2720 O O . SER A 1 331 ? -38.989 -15.798 20.780 1.00 28.89 331 SER A O 1
ATOM 2722 N N . ILE A 1 332 ? -39.079 -16.656 18.713 1.00 31.95 332 ILE A N 1
ATOM 2723 C CA . ILE A 1 332 ? -38.932 -15.404 17.969 1.00 31.95 332 ILE A CA 1
ATOM 2724 C C . ILE A 1 332 ? -40.351 -14.868 17.799 1.00 31.95 332 ILE A C 1
ATOM 2726 O O . ILE A 1 332 ? -41.124 -15.484 17.074 1.00 31.95 332 ILE A O 1
ATOM 2730 N N . ASN A 1 333 ? -40.708 -13.801 18.518 1.00 28.66 333 ASN A N 1
ATOM 2731 C CA . ASN A 1 333 ? -41.698 -12.782 18.134 1.00 28.66 333 ASN A CA 1
ATOM 2732 C C . ASN A 1 333 ? -42.082 -11.941 19.355 1.00 28.66 333 ASN A C 1
ATOM 2734 O O . ASN A 1 333 ? -42.807 -12.415 20.220 1.00 28.66 333 ASN A O 1
ATOM 2738 N N . SER A 1 334 ? -41.641 -10.681 19.393 1.00 25.73 334 SER A N 1
ATOM 2739 C CA . SER A 1 334 ? -42.427 -9.556 19.925 1.00 25.73 334 SER A CA 1
ATOM 2740 C C . SER A 1 334 ? -41.600 -8.269 19.854 1.00 25.73 334 SER A C 1
ATOM 2742 O O . SER A 1 334 ? -40.941 -7.866 20.812 1.00 25.73 334 SER A O 1
ATOM 2744 N N . PHE A 1 335 ? -41.670 -7.593 18.709 1.00 29.02 335 PHE A N 1
ATOM 2745 C CA . PHE A 1 335 ? -41.502 -6.145 18.661 1.00 29.02 335 PHE A CA 1
ATOM 2746 C C . PHE A 1 335 ? -42.833 -5.507 19.072 1.00 29.02 335 PHE A C 1
ATOM 2748 O O . PHE A 1 335 ? -43.803 -5.627 18.329 1.00 29.02 335 PHE A O 1
ATOM 2755 N N . ASN A 1 336 ? -42.880 -4.857 20.239 1.00 26.42 336 ASN A N 1
ATOM 2756 C CA . ASN A 1 336 ? -43.397 -3.491 20.416 1.00 26.42 336 ASN A CA 1
ATOM 2757 C C . ASN A 1 336 ? -43.645 -3.114 21.890 1.00 26.42 336 ASN A C 1
ATOM 2759 O O . ASN A 1 336 ? -44.228 -3.874 22.655 1.00 26.42 336 ASN A O 1
ATOM 2763 N N . ASN A 1 337 ? -43.327 -1.840 22.160 1.00 26.23 337 ASN A N 1
ATOM 2764 C CA . ASN A 1 337 ? -44.010 -0.878 23.040 1.00 26.23 337 ASN A CA 1
ATOM 2765 C C . ASN A 1 337 ? -43.549 -0.594 24.495 1.00 26.23 337 ASN A C 1
ATOM 2767 O O . ASN A 1 337 ? -43.757 -1.389 25.400 1.00 26.23 337 ASN A O 1
ATOM 2771 N N . PHE A 1 338 ? -43.121 0.682 24.658 1.00 24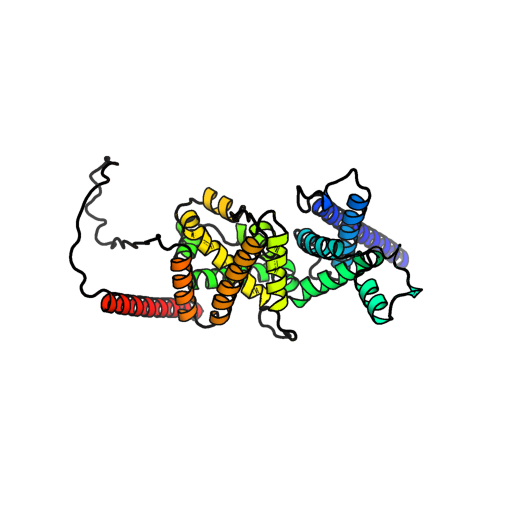.80 338 PHE A N 1
ATOM 2772 C CA . PHE A 1 338 ? -43.209 1.627 25.803 1.00 24.80 338 PHE A CA 1
ATOM 2773 C C . PHE A 1 338 ? -42.423 1.295 27.099 1.00 24.80 338 PHE A C 1
ATOM 2775 O O . PHE A 1 338 ? -42.304 0.151 27.490 1.00 24.80 338 PHE A O 1
ATOM 2782 N N . SER A 1 339 ? -41.824 2.229 27.855 1.00 22.72 339 SER A N 1
ATOM 2783 C CA . SER A 1 339 ? -42.153 3.633 28.154 1.00 22.72 339 SER A CA 1
ATOM 2784 C C . SER A 1 339 ? -40.938 4.412 28.719 1.00 22.72 339 SER A C 1
ATOM 2786 O O . SER A 1 339 ? -39.907 3.848 29.078 1.00 22.72 339 SER A O 1
ATOM 2788 N N . VAL A 1 340 ? -41.084 5.739 28.774 1.00 29.97 340 VAL A N 1
ATOM 2789 C CA . VAL A 1 340 ? -40.157 6.749 29.315 1.00 29.97 340 VAL A CA 1
ATOM 2790 C C . VAL A 1 340 ? -40.289 6.853 30.840 1.00 29.97 340 VAL A C 1
ATOM 2792 O O . VAL A 1 340 ? -41.397 7.110 31.290 1.00 29.97 340 VAL A O 1
ATOM 2795 N N . THR A 1 341 ? -39.183 6.835 31.605 1.00 24.89 341 THR A N 1
ATOM 2796 C CA . THR A 1 341 ? -39.074 7.574 32.888 1.00 24.89 341 THR A CA 1
ATOM 2797 C C . THR A 1 341 ? -37.629 7.862 33.336 1.00 24.89 341 THR A C 1
ATOM 2799 O O . THR A 1 341 ? -36.729 7.049 33.171 1.00 24.89 341 THR A O 1
ATOM 2802 N N . SER A 1 342 ? -37.486 9.052 33.938 1.00 27.92 342 SER A N 1
ATOM 2803 C CA . SER A 1 342 ? -36.418 9.623 34.784 1.00 27.92 342 SER A CA 1
ATOM 2804 C C . SER A 1 342 ? -35.001 9.823 34.223 1.00 27.92 342 SER A C 1
ATOM 2806 O O . SER A 1 342 ? -34.095 9.018 34.408 1.00 27.92 342 SER A O 1
ATOM 2808 N N . ARG A 1 343 ? -34.782 11.033 33.687 1.00 36.50 343 ARG A N 1
ATOM 2809 C CA . ARG A 1 343 ? -33.482 11.723 33.673 1.00 36.50 343 ARG A CA 1
ATOM 2810 C C . ARG A 1 343 ? -33.123 12.166 35.097 1.00 36.50 343 ARG A C 1
ATOM 2812 O O . ARG A 1 343 ? -33.652 13.181 35.537 1.00 36.50 343 ARG A O 1
ATOM 2819 N N . ARG A 1 344 ? -32.217 11.462 35.775 1.00 34.03 344 ARG A N 1
ATOM 2820 C CA . ARG A 1 344 ? -31.335 11.991 36.836 1.00 34.03 344 ARG A CA 1
ATOM 2821 C C . ARG A 1 344 ? -30.047 11.148 36.835 1.00 34.03 344 ARG A C 1
ATOM 2823 O O . ARG A 1 344 ? -30.124 9.935 36.718 1.00 34.03 344 ARG A O 1
ATOM 2830 N N . ASP A 1 345 ? -28.903 11.834 36.881 1.00 40.62 345 ASP A N 1
ATOM 2831 C CA . ASP A 1 345 ? -27.536 11.321 37.121 1.00 40.62 345 ASP A CA 1
ATOM 2832 C C . ASP A 1 345 ? -26.734 10.610 36.006 1.00 40.62 345 ASP A C 1
ATOM 2834 O O . ASP A 1 345 ? -25.889 9.763 36.269 1.00 40.62 345 ASP A O 1
ATOM 2838 N N . SER A 1 346 ? -26.843 11.049 34.744 1.00 47.25 346 SER A N 1
ATOM 2839 C CA . SER A 1 346 ? -26.033 10.482 33.641 1.00 47.25 346 SER A CA 1
ATOM 2840 C C . SER A 1 346 ? -24.549 10.902 33.609 1.00 47.25 346 SER A C 1
ATOM 2842 O O . SER A 1 346 ? -23.745 10.277 32.916 1.00 47.25 346 SER A O 1
ATOM 2844 N N . ASN A 1 347 ? -24.162 11.990 34.288 1.00 43.88 347 ASN A N 1
ATOM 2845 C CA . ASN A 1 347 ? -22.796 12.539 34.196 1.00 43.88 347 ASN A CA 1
ATOM 2846 C C . ASN A 1 347 ? -21.843 11.981 35.261 1.00 43.88 347 ASN A C 1
ATOM 2848 O O . ASN A 1 347 ? -20.662 11.779 34.973 1.00 43.88 347 ASN A O 1
ATOM 2852 N N . THR A 1 348 ? -22.344 11.701 36.461 1.00 42.22 348 THR A N 1
ATOM 2853 C CA . THR A 1 348 ? -21.592 11.062 37.550 1.00 42.22 348 THR A CA 1
ATOM 2854 C C . THR A 1 348 ? -21.321 9.597 37.226 1.00 42.22 348 THR A C 1
ATOM 2856 O O . THR A 1 348 ? -20.172 9.164 37.275 1.00 42.22 348 THR A O 1
ATOM 2859 N N . GLU A 1 349 ? -22.330 8.881 36.733 1.00 47.97 349 GLU A N 1
ATOM 2860 C CA . GLU A 1 349 ? -22.222 7.470 36.355 1.00 47.97 349 GLU A CA 1
ATOM 2861 C C . GLU A 1 349 ? -21.237 7.253 35.188 1.00 47.97 349 GLU A C 1
ATOM 2863 O O . GLU A 1 349 ? -20.410 6.339 35.201 1.00 47.97 349 GLU A O 1
ATOM 2868 N N . ARG A 1 350 ? -21.224 8.161 34.200 1.00 54.38 350 ARG A N 1
ATOM 2869 C CA . ARG A 1 350 ? -20.252 8.132 33.093 1.00 54.38 350 ARG A CA 1
ATOM 2870 C C . ARG A 1 350 ? -18.821 8.407 33.564 1.00 54.38 350 ARG A C 1
ATOM 2872 O O . ARG A 1 350 ? -17.884 7.781 33.065 1.00 54.38 350 ARG A O 1
ATOM 2879 N N . ALA A 1 351 ? -18.639 9.329 34.510 1.00 54.41 351 ALA A N 1
ATOM 2880 C CA . ALA A 1 351 ? -17.328 9.645 35.075 1.00 54.41 351 ALA A CA 1
ATOM 2881 C C . ALA A 1 351 ? -16.787 8.494 35.939 1.00 54.41 351 ALA A C 1
ATOM 2883 O O . ALA A 1 351 ? -15.599 8.169 35.863 1.00 54.41 351 ALA A O 1
ATOM 2884 N N . GLU A 1 352 ? -17.649 7.837 36.711 1.00 53.16 352 GLU A N 1
ATOM 2885 C CA . GLU A 1 352 ? -17.298 6.657 37.504 1.00 53.16 352 GLU A CA 1
ATOM 2886 C C . GLU A 1 352 ? -16.976 5.453 36.619 1.00 53.16 352 GLU A C 1
ATOM 2888 O O . GLU A 1 352 ? -15.959 4.789 36.837 1.00 53.16 352 GLU A O 1
ATOM 2893 N N . LYS A 1 353 ? -17.745 5.240 35.545 1.00 63.56 353 LYS A N 1
ATOM 2894 C CA . LYS A 1 353 ? -17.480 4.186 34.559 1.00 63.56 353 LYS A CA 1
ATOM 2895 C C . LYS A 1 353 ? -16.136 4.382 33.851 1.00 63.56 353 LYS A C 1
ATOM 2897 O O . LYS A 1 353 ? -15.359 3.434 33.754 1.00 63.56 353 LYS A O 1
ATOM 2902 N N . MET A 1 354 ? -15.797 5.614 33.456 1.00 59.94 354 MET A N 1
ATOM 2903 C CA . MET A 1 354 ? -14.480 5.920 32.875 1.00 59.94 354 MET A CA 1
ATOM 2904 C C . MET A 1 354 ? -13.332 5.741 33.878 1.00 59.94 354 MET A C 1
ATOM 2906 O O . MET A 1 354 ? -12.278 5.213 33.522 1.00 59.94 354 MET A O 1
ATOM 2910 N N . ARG A 1 355 ? -13.517 6.133 35.147 1.00 59.12 355 ARG A N 1
ATOM 2911 C CA . ARG A 1 355 ? -12.511 5.906 36.202 1.00 59.12 355 ARG A CA 1
ATOM 2912 C C . ARG A 1 355 ? -12.289 4.416 36.462 1.00 59.12 355 ARG A C 1
ATOM 2914 O O . ARG A 1 355 ? -11.149 3.991 36.653 1.00 59.12 355 ARG A O 1
ATOM 2921 N N . PHE A 1 356 ? -13.358 3.626 36.436 1.00 62.84 356 PHE A N 1
ATOM 2922 C CA . PHE A 1 356 ? -13.296 2.182 36.620 1.00 62.84 356 PHE A CA 1
ATOM 2923 C C . PHE A 1 356 ? -12.610 1.476 35.441 1.00 62.84 356 PHE A C 1
ATOM 2925 O O . PHE A 1 356 ? -11.719 0.650 35.653 1.00 62.84 356 PHE A O 1
ATOM 2932 N N . GLU A 1 357 ? -12.945 1.845 34.201 1.00 67.19 357 GLU A N 1
ATOM 2933 C CA . GLU A 1 357 ? -12.288 1.318 32.998 1.00 67.19 357 GLU A CA 1
ATOM 2934 C C . GLU A 1 357 ? -10.798 1.673 32.955 1.00 67.19 357 GLU A C 1
ATOM 2936 O O . GLU A 1 357 ? -9.969 0.792 32.707 1.00 67.19 357 GLU A O 1
ATOM 2941 N N . LYS A 1 358 ? -10.435 2.915 33.307 1.00 65.69 358 LYS A N 1
ATOM 2942 C CA . LYS A 1 358 ? -9.035 3.348 33.420 1.00 65.69 358 LYS A CA 1
ATOM 2943 C C . LYS A 1 358 ? -8.254 2.499 34.428 1.00 65.69 358 LYS A C 1
ATOM 2945 O O . LYS A 1 358 ? -7.191 1.975 34.100 1.00 65.69 358 LYS A O 1
ATOM 2950 N N . LYS A 1 359 ? -8.803 2.289 35.629 1.00 65.12 359 LYS A N 1
ATOM 2951 C CA . LYS A 1 359 ? -8.169 1.469 36.677 1.00 65.12 359 LYS A CA 1
ATOM 2952 C C . LYS A 1 359 ? -7.994 0.009 36.239 1.00 65.12 359 LYS A C 1
ATOM 2954 O O . LYS A 1 359 ? -7.006 -0.642 36.575 1.00 65.12 359 LYS A O 1
ATOM 2959 N N . ARG A 1 360 ? -8.939 -0.519 35.458 1.00 69.75 360 ARG A N 1
ATOM 2960 C CA . ARG A 1 360 ? -8.881 -1.888 34.927 1.00 69.75 360 ARG A CA 1
ATOM 2961 C C . ARG A 1 360 ? -7.843 -2.036 33.811 1.00 69.75 360 ARG A C 1
ATOM 2963 O O . ARG A 1 360 ? -7.169 -3.067 33.759 1.00 69.75 360 ARG A O 1
ATOM 2970 N N . LEU A 1 361 ? -7.686 -1.021 32.960 1.00 68.44 361 LEU A N 1
ATOM 2971 C CA . LEU A 1 361 ? -6.627 -0.968 31.950 1.00 68.44 361 LEU A CA 1
ATOM 2972 C C . LEU A 1 361 ? -5.244 -0.951 32.615 1.00 68.44 361 LEU A C 1
ATOM 2974 O O . LEU A 1 361 ? -4.390 -1.760 32.260 1.00 68.44 361 LEU A O 1
ATOM 2978 N N . GLU A 1 362 ? -5.063 -0.126 33.648 1.00 72.19 362 GLU A N 1
ATOM 2979 C CA . GLU A 1 362 ? -3.827 -0.083 34.441 1.00 72.19 362 GLU A CA 1
ATOM 2980 C C . GLU A 1 362 ? -3.503 -1.448 35.072 1.00 72.19 362 GLU A C 1
ATOM 2982 O O . GLU A 1 362 ? -2.366 -1.912 35.001 1.00 72.19 362 GLU A O 1
ATOM 2987 N N . MET A 1 363 ? -4.503 -2.154 35.614 1.00 66.38 363 MET A N 1
ATOM 2988 C CA . MET A 1 363 ? -4.308 -3.498 36.176 1.00 66.38 363 MET A CA 1
ATOM 2989 C C . MET A 1 363 ? -3.920 -4.544 35.121 1.00 66.38 363 MET A C 1
ATOM 2991 O O . MET A 1 363 ? -3.082 -5.405 35.392 1.00 66.38 363 MET A O 1
ATOM 2995 N N . ARG A 1 364 ? -4.493 -4.482 33.912 1.00 74.75 364 ARG A N 1
ATOM 2996 C CA . ARG A 1 364 ? -4.133 -5.391 32.809 1.00 74.75 364 ARG A CA 1
ATOM 2997 C C . ARG A 1 364 ? -2.727 -5.126 32.288 1.00 74.75 364 ARG A C 1
ATOM 2999 O O . ARG A 1 364 ? -1.980 -6.080 32.084 1.00 74.75 364 ARG A O 1
ATOM 3006 N N . LEU A 1 365 ? -2.355 -3.857 32.129 1.00 65.19 365 LEU A N 1
ATOM 3007 C CA . LEU A 1 365 ? -1.000 -3.465 31.742 1.00 65.19 365 LEU A CA 1
ATOM 3008 C C . LEU A 1 365 ? 0.016 -3.906 32.799 1.00 65.19 365 LEU A C 1
ATOM 3010 O O . LEU A 1 365 ? 1.039 -4.486 32.451 1.00 65.19 365 LEU A O 1
ATOM 3014 N N . LYS A 1 366 ? -0.311 -3.753 34.088 1.00 74.50 366 LYS A N 1
ATOM 3015 C CA . LYS A 1 366 ? 0.529 -4.230 35.193 1.00 74.50 366 LYS A CA 1
ATOM 3016 C C . LYS A 1 366 ? 0.676 -5.754 35.199 1.00 74.50 366 LYS A C 1
ATOM 3018 O O . LYS A 1 366 ? 1.778 -6.251 35.402 1.00 74.50 366 LYS A O 1
ATOM 3023 N N . LYS A 1 367 ? -0.399 -6.500 34.918 1.00 72.50 367 LYS A N 1
ATOM 3024 C CA . LYS A 1 367 ? -0.354 -7.968 34.808 1.00 72.50 367 LYS A CA 1
ATOM 3025 C C . LYS A 1 367 ? 0.466 -8.427 33.596 1.00 72.50 367 LYS A C 1
ATOM 3027 O O . LYS A 1 367 ? 1.245 -9.362 33.724 1.00 72.50 367 LYS A O 1
ATOM 3032 N N . LYS A 1 368 ? 0.342 -7.752 32.446 1.00 67.31 368 LYS A N 1
ATOM 3033 C CA . LYS A 1 368 ? 1.137 -8.044 31.239 1.00 67.31 368 LYS A CA 1
ATOM 3034 C C . LYS A 1 368 ? 2.621 -7.712 31.447 1.00 67.31 368 LYS A C 1
ATOM 3036 O O . LYS A 1 368 ? 3.467 -8.517 31.088 1.00 67.31 368 LYS A O 1
ATOM 3041 N N . ALA A 1 369 ? 2.930 -6.601 32.117 1.00 69.06 369 ALA A N 1
ATOM 3042 C CA . ALA A 1 369 ? 4.298 -6.246 32.500 1.00 69.06 369 ALA A CA 1
ATOM 3043 C C . ALA A 1 369 ? 4.908 -7.253 33.492 1.00 69.06 369 ALA A C 1
ATOM 3045 O O . ALA A 1 369 ? 6.062 -7.631 33.350 1.00 69.06 369 ALA A O 1
ATOM 3046 N N . GLN A 1 370 ? 4.132 -7.752 34.461 1.00 71.94 370 GLN A N 1
ATOM 3047 C CA . GLN A 1 370 ? 4.593 -8.794 35.391 1.00 71.94 370 GLN A CA 1
ATOM 3048 C C . GLN A 1 370 ? 4.859 -10.142 34.710 1.00 71.94 370 GLN A C 1
ATOM 3050 O O . GLN A 1 370 ? 5.741 -10.872 35.151 1.00 71.94 370 GLN A O 1
ATOM 3055 N N . LEU A 1 371 ? 4.120 -10.468 33.647 1.00 71.88 371 LEU A N 1
ATOM 3056 C CA . LEU A 1 371 ? 4.363 -11.666 32.839 1.00 71.88 371 LEU A CA 1
ATOM 3057 C C . LEU A 1 371 ? 5.625 -11.545 31.973 1.00 71.88 371 LEU A C 1
ATOM 3059 O O . LEU A 1 371 ? 6.229 -12.562 31.675 1.00 71.88 371 LEU A O 1
ATOM 3063 N N . MET A 1 372 ? 6.046 -10.326 31.622 1.00 60.34 372 MET A N 1
ATOM 3064 C CA . MET A 1 372 ? 7.292 -10.072 30.882 1.00 60.34 372 MET A CA 1
ATOM 3065 C C . MET A 1 372 ? 8.548 -10.017 31.772 1.00 60.34 372 MET A C 1
ATOM 3067 O O . MET A 1 372 ? 9.652 -9.980 31.248 1.00 60.34 372 MET A O 1
ATOM 3071 N N . ILE A 1 373 ? 8.398 -9.976 33.104 1.00 63.59 373 ILE A N 1
ATOM 3072 C CA . ILE A 1 373 ? 9.511 -9.831 34.069 1.00 63.59 373 ILE A CA 1
ATOM 3073 C C . ILE A 1 373 ? 9.810 -11.149 34.816 1.00 63.59 373 ILE A C 1
ATOM 3075 O O . ILE A 1 373 ? 10.777 -11.229 35.571 1.00 63.59 373 ILE A O 1
ATOM 3079 N N . LYS A 1 374 ? 9.020 -12.210 34.614 1.00 47.03 374 LYS A N 1
ATOM 3080 C CA . LYS A 1 374 ? 9.397 -13.546 35.098 1.00 47.03 374 LYS A CA 1
ATOM 3081 C C . LYS A 1 374 ? 10.225 -14.255 34.015 1.00 47.03 374 LYS A C 1
ATOM 3083 O O . LYS A 1 374 ? 9.740 -14.284 32.887 1.00 47.03 374 LYS A O 1
ATOM 3088 N N . PRO A 1 375 ? 11.437 -14.746 34.340 1.00 50.81 375 PRO A N 1
ATOM 3089 C CA . PRO A 1 375 ? 12.312 -15.416 33.381 1.00 50.81 375 PRO A CA 1
ATOM 3090 C C . PRO A 1 375 ? 11.713 -16.722 32.862 1.00 50.81 375 PRO A C 1
ATOM 3092 O O . PRO A 1 375 ? 10.914 -17.344 33.608 1.00 50.81 375 PRO A O 1
#

Sequence (375 aa):
MEDPLSDLANNLGHIDIEEHEKDIELLQQITVDVDRLFPGEDFFHDLENSNTLHRRRQIVEILYVWAKCNPTVGYKQGLHEILGLVYWNLYKESLNQEGYATNTLSAEEANILNLYNINYICHDAFIIFNKFILSSGIATSFYESETRLADLIEKFNVYLMKVDQFIHYTLSTKLHLESQLWVIRFLRLILLRELGDDLETTMLLWDKLISSEPANCTGPELSHMVELIYFITIHLLIQQKVDIVSSDFSDCLSLLLHYPIPKFPSPTQREAFVNNLFHDSLKLFSKRRHDIKLYEYGVRLNNKYNPGLKISITYRSSSELSDSARSSIDSINSFNNFSVTSRRDSNTERAEKMRFEKKRLEMRLKKKAQLMIKP

InterPro domains:
  IPR000195 Rab-GAP-TBC domain [PF00566] (18-212)
  IPR000195 Rab-GAP-TBC domain [PS50086] (1-213)
  IPR035969 Rab-GAP-TBC domain superfamily [SSF47923] (16-143)
  IPR035969 Rab-GAP-TBC domain superfamily [SSF47923] (153-261)

Organism: Lodderomyces elongisporus (strain ATCC 11503 / CBS 2605 / JCM 1781 / NBRC 1676 / NRRL YB-4239) (NCBI:txid379508)

Secondary structure (DSSP, 8-state):
---HHHHHHHHHHHHHHHHHHHHHHHHHHHHHHHTTSSTT-HHHH-TTSHHHHHHHHHHHHHHHHHHHH-TTT---TTHHHHHHHHHHHHHHH-B--TT--GGGS-HHHHHHHHHTBGGGHHHHHHHHHHHHHHHTSHIIIIIS-HHHHHHHHHHHHHHHHHH-HHHHHIIIIIS---THHHHHHHHHTTTTTTT-S-HHHHHHHHHHHHHHS-TT--SSSPPHHHHHHHHHHHHHHHHTHHHHHH--HHHHHHHHHT--PPP-SSHHHHHHHHHHHHHHHHHHHTTTT-HHHHHHHHHHHHHHH-TT---------TTSTTS-SS-------------------HHHHHHHHHHHHHHHHHHHHHHHHHHHS--

Foldseek 3Di:
DPDPVVVVVVVVVVVVVVVVVVLVVLLVVLLVLLQVALPPDCCQPVPVDPVNVVLSVLLSVLLSVLQVVCVLQHDDRLLSNVLVLLLVVLLVQADDCVPDPPVPDDPVRVVVNVSRHPVCSSVVSSVCSNCCCVVQCLSVQQGNDPVSVVVLLVVLLVLLCLLPVLLSCLCCPVAVPDSCLQVSCLSNNVCCPQQDSPNVLVVLLVVVLVVPFDPDPPDPDNTLSSQLSSLLVSLLCLLCVVQSNVDHNVSNSVCSNRPDHDDDPDPVSSNVVSCVSSVLSVCLSVCVVPSLSNRVSSVVSNCVNPVPDDDDDPDDDPPPPPPPPDDDDDDPDDDDDDDDDDDDDPPVVVVVVSVVVVVVVVVVVVVVVVVVPDD

Radius of gyration: 27.36 Å; chains: 1; bounding box: 92×64×71 Å